Protein AF-0000000077152908 (afdb_homodimer)

Solvent-accessible surface area (backbone atoms only — not comparable to full-atom values): 15466 Å² total; per-residue (Å²): 90,42,48,32,32,51,44,48,50,44,41,50,36,31,52,37,44,21,51,31,30,40,46,54,14,65,70,31,71,90,38,61,68,53,26,55,49,22,45,50,51,17,51,54,34,46,52,48,36,58,67,42,49,65,56,41,61,71,64,30,78,65,50,57,88,62,64,82,80,66,61,68,78,59,65,90,68,71,54,71,66,54,54,22,47,45,51,50,46,48,52,50,41,30,47,46,48,44,42,41,54,44,40,49,32,53,36,38,32,21,60,72,66,66,35,60,69,57,35,53,49,35,66,60,42,41,59,54,45,51,50,50,47,51,52,43,53,53,51,41,53,66,41,24,35,61,30,25,55,44,74,113,92,42,47,33,34,50,44,49,50,44,40,51,36,30,51,36,44,22,52,32,30,39,46,54,15,66,68,31,72,89,37,60,69,52,25,52,50,23,45,50,50,18,51,55,33,46,52,49,35,58,66,41,48,66,55,41,59,70,64,32,80,66,50,57,85,61,68,80,80,68,61,68,78,57,65,90,70,71,54,71,65,53,54,21,47,44,50,50,47,50,53,50,40,30,48,46,49,43,42,42,54,43,39,50,31,53,35,37,31,20,60,73,66,65,35,61,70,57,36,54,50,36,66,60,43,42,60,53,45,50,51,51,47,51,50,42,53,53,50,41,53,67,41,25,34,63,29,25,55,44,72,114

Organism: Saccharomonospora viridis (strain ATCC 15386 / DSM 43017 / JCM 3036 / CCUG 5913 / NBRC 12207 / NCIMB 9602 / P101) (NCBI:txid471857)

Nearest PDB structures (foldseek):
  4cmy-assembly1_V  TM=7.752E-01  e=8.337E-02  Chlorobaculum tepidum
  8ff9-assembly1_B  TM=7.670E-01  e=6.852E-02  Pseudomonas aeruginosa PAO1
  2c41-assembly1_C  TM=6.213E-01  e=5.361E-02  Thermosynechococcus vestitus BP-1
  2chp-assembly1_A  TM=5.544E-01  e=4.195E-02  Bacillus subtilis subsp. subtilis str. 168
  1jig-assembly1_A  TM=5.836E-01  e=2.842E-01  Bacillus anthracis

Foldseek 3Di:
DQLLQLLVLLLLLLLLLLVLLCQLLVQPVVDPVSNVVSNVLSVLSVVLSVLSVVVSPVVDNPHDPPPVVSHLDHDPHFDDDLVSSLVSLVSSLVSLVSSLVSLVVSCVVCVVVVPVSSNVSSVVNNVSSVVVNVVSVVVSVVSVCVRPPPDD/DQLLQLLVQLLQLLLLLLVLLCQLLVQPVVDPVSNVVSNVLSVLSVVLSVLSVVVSPVVDPPRDPPPVVSHLDHDPHFDDDLVSSLVSLVSSLVSLVSSLVSLVVSCVVCVVVVPVSSNVSSVVNNVSSVVVNVVSVVVSVVSVCCRPPVDD

Radius of gyration: 19.32 Å; Cα contacts (8 Å, |Δi|>4): 405; chains: 2; bounding box: 50×55×42 Å

Sequence (304 aa):
MHLATYLGLLHTSLTTLADAFRQVGRGRGDEPDVWHTCHFLAARVDRQADALVPVVRRYGEHREPEPERLYATGLESTRSGAVGLLRDLQDLYTLASLTDVTWTVVGQAALGLRDRELLDLVHSCEPDTARQLSWLRTRIKQAAPQALIAASMHLATYLGLLHTSLTTLADAFRQVGRGRGDEPDVWHTCHFLAARVDRQADALVPVVRRYGEHREPEPERLYATGLESTRSGAVGLLRDLQDLYTLASLTDVTWTVVGQAALGLRDRELLDLVHSCEPDTARQLSWLRTRIKQAAPQALIAAS

pLDDT: mean 87.88, std 13.24, range [42.41, 98.38]

Secondary structure (DSSP, 8-state):
--HHHHHHHHHHHHHHHHHHHHHHHHTTTT-HHHHHHHHHHHHHHHHHHHHHHHHHHHH--------GGGS----SSPPPHHHHHHHHHHHHHHHHHHHHHHHHHHHHHHHHHT-HHHHHHHHHHHHHHHHHHHHHHHHHHHHHHHHHTS--/--HHHHHHHHHHHHHHHHHHHHHHHHTTTT-HHHHHHHHHHHHHHHHHHHHHHHHHHHH-S------GGGS----SSPPPHHHHHHHHHHHHHHHHHHHHHHHHHHHHHHHHHT-HHHHHHHHHHHHHHHHHHHHHHHHHHHHHHHHHTS--

Structure (mmCIF, N/CA/C/O backbone):
data_AF-0000000077152908-model_v1
#
loop_
_entity.id
_entity.type
_entity.pdbx_description
1 polymer 'Uncharacterized protein'
#
loop_
_atom_site.group_PDB
_atom_site.id
_atom_site.type_symbol
_atom_site.label_atom_id
_atom_site.label_alt_id
_atom_site.label_comp_id
_atom_site.label_asym_id
_atom_site.label_entity_id
_atom_site.label_seq_id
_atom_site.pdbx_PDB_ins_code
_atom_site.Cartn_x
_atom_site.Cartn_y
_atom_site.Cartn_z
_atom_site.occupancy
_atom_site.B_iso_or_equiv
_atom_site.auth_seq_id
_atom_site.auth_comp_id
_atom_site.auth_asym_id
_atom_site.auth_atom_id
_atom_site.pdbx_PDB_model_num
ATOM 1 N N . MET A 1 1 ? -7.16 20.469 15.641 1 69.69 1 MET A N 1
ATOM 2 C CA . MET A 1 1 ? -6.324 20.328 14.461 1 69.69 1 MET A CA 1
ATOM 3 C C . MET A 1 1 ? -5.418 19.109 14.57 1 69.69 1 MET A C 1
ATOM 5 O O . MET A 1 1 ? -4.746 18.922 15.586 1 69.69 1 MET A O 1
ATOM 9 N N . HIS A 1 2 ? -5.516 18.156 13.648 1 85.31 2 HIS A N 1
ATOM 10 C CA . HIS A 1 2 ? -4.852 16.859 13.75 1 85.31 2 HIS A CA 1
ATOM 11 C C . HIS A 1 2 ? -3.656 16.781 12.805 1 85.31 2 HIS A C 1
ATOM 13 O O . HIS A 1 2 ? -3.102 15.703 12.586 1 85.31 2 HIS A O 1
ATOM 19 N N . LEU A 1 3 ? -3.221 17.969 12.359 1 89.06 3 LEU A N 1
ATOM 20 C CA . LEU A 1 3 ? -2.115 17.953 11.406 1 89.06 3 LEU A CA 1
ATOM 21 C C . LEU A 1 3 ? -0.815 17.547 12.086 1 89.06 3 LEU A C 1
ATOM 23 O O . LEU A 1 3 ? -0.02 16.797 11.516 1 89.06 3 LEU A O 1
ATOM 27 N N . ALA A 1 4 ? -0.667 17.984 13.289 1 87.75 4 ALA A N 1
ATOM 28 C CA . ALA A 1 4 ? 0.541 17.609 14.023 1 87.75 4 ALA A CA 1
ATOM 29 C C . ALA A 1 4 ? 0.661 16.094 14.164 1 87.75 4 ALA A C 1
ATOM 31 O O . ALA A 1 4 ? 1.748 15.539 14 1 87.75 4 ALA A O 1
ATOM 32 N N . THR A 1 5 ? -0.387 15.477 14.406 1 85.75 5 THR A N 1
ATOM 33 C CA . THR A 1 5 ? -0.432 14.023 14.547 1 85.75 5 THR A CA 1
ATOM 34 C C . THR A 1 5 ? -0.052 13.344 13.234 1 85.75 5 THR A C 1
ATOM 36 O O . THR A 1 5 ? 0.754 12.406 13.227 1 85.75 5 THR A O 1
ATOM 39 N N . TYR A 1 6 ? -0.54 13.805 12.172 1 90.81 6 TYR A N 1
ATOM 40 C CA . TYR A 1 6 ? -0.286 13.18 10.875 1 90.81 6 TYR A CA 1
ATOM 41 C C . TYR A 1 6 ? 1.141 13.445 10.414 1 90.81 6 TYR A C 1
ATOM 43 O O . TYR A 1 6 ? 1.739 12.625 9.719 1 90.81 6 TYR A O 1
ATOM 51 N N . LEU A 1 7 ? 1.619 14.617 10.797 1 92.25 7 LEU A N 1
ATOM 52 C CA . LEU A 1 7 ? 3.025 14.875 10.508 1 92.25 7 LEU A CA 1
ATOM 53 C C . LEU A 1 7 ? 3.926 13.906 11.266 1 92.25 7 LEU A C 1
ATOM 55 O O . LEU A 1 7 ? 4.93 13.438 10.727 1 92.25 7 LEU A O 1
ATOM 59 N N . GLY A 1 8 ? 3.557 13.641 12.406 1 88.5 8 GLY A N 1
ATOM 60 C CA . GLY A 1 8 ? 4.273 12.625 13.164 1 88.5 8 GLY A CA 1
ATOM 61 C C . GLY A 1 8 ? 4.176 11.242 12.547 1 88.5 8 GLY A C 1
ATOM 62 O O . GLY A 1 8 ? 5.172 10.516 12.484 1 88.5 8 GLY A O 1
ATOM 63 N N . LEU A 1 9 ? 3.008 10.898 12.109 1 87.56 9 LEU A N 1
ATOM 64 C CA . LEU A 1 9 ? 2.795 9.617 11.438 1 87.56 9 LEU A CA 1
ATOM 65 C C . LEU A 1 9 ? 3.643 9.516 10.18 1 87.56 9 LEU A C 1
ATOM 67 O O . LEU A 1 9 ? 4.242 8.477 9.906 1 87.56 9 LEU A O 1
ATOM 71 N N . LEU A 1 10 ? 3.646 10.602 9.477 1 93.69 10 LEU A N 1
ATOM 72 C CA . LEU A 1 10 ? 4.445 10.625 8.258 1 93.69 10 LEU A CA 1
ATOM 73 C C . LEU A 1 10 ? 5.93 10.461 8.578 1 93.69 10 LEU A C 1
ATOM 75 O O . LEU A 1 10 ? 6.621 9.672 7.93 1 93.69 10 LEU A O 1
ATOM 79 N N . HIS A 1 11 ? 6.387 11.148 9.531 1 93.38 11 HIS A N 1
ATOM 80 C CA . HIS A 1 11 ? 7.785 11.047 9.93 1 93.38 11 HIS A CA 1
ATOM 81 C C . HIS A 1 11 ? 8.141 9.633 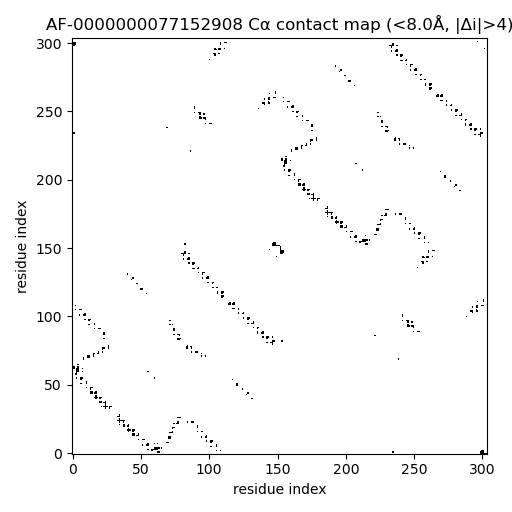10.359 1 93.38 11 HIS A C 1
ATOM 83 O O . HIS A 1 11 ? 9.164 9.086 9.953 1 93.38 11 HIS A O 1
ATOM 89 N N . THR A 1 12 ? 7.297 9.039 11.125 1 90.94 12 THR A N 1
ATOM 90 C CA . THR A 1 12 ? 7.508 7.664 11.578 1 90.94 12 THR A CA 1
ATOM 91 C C . THR A 1 12 ? 7.508 6.699 10.398 1 90.94 12 THR A C 1
ATOM 93 O O . THR A 1 12 ? 8.336 5.789 10.328 1 90.94 12 THR A O 1
ATOM 96 N N . SER A 1 13 ? 6.551 6.867 9.516 1 92.38 13 SER A N 1
ATOM 97 C CA . SER A 1 13 ? 6.484 6.004 8.336 1 92.38 13 SER A CA 1
ATOM 98 C C . SER A 1 13 ? 7.762 6.098 7.508 1 92.38 13 SER A C 1
ATOM 100 O O . SER A 1 13 ? 8.273 5.086 7.035 1 92.38 13 SER A O 1
ATOM 102 N N . LEU A 1 14 ? 8.25 7.309 7.395 1 96.12 14 LEU A N 1
ATOM 103 C CA . LEU A 1 14 ? 9.477 7.523 6.629 1 96.12 14 LEU A CA 1
ATOM 104 C C . LEU A 1 14 ? 10.664 6.848 7.309 1 96.12 14 LEU A C 1
ATOM 106 O O . LEU A 1 14 ? 11.445 6.16 6.652 1 96.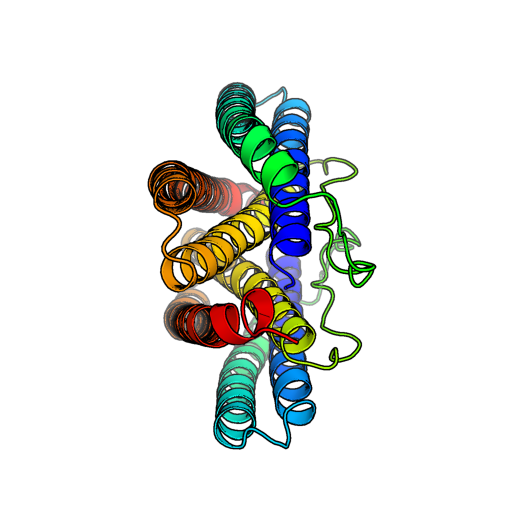12 14 LEU A O 1
ATOM 110 N N . THR A 1 15 ? 10.781 7.004 8.547 1 94.75 15 THR A N 1
ATOM 111 C CA . THR A 1 15 ? 11.898 6.41 9.281 1 94.75 15 THR A CA 1
ATOM 112 C C . THR A 1 15 ? 11.82 4.887 9.242 1 94.75 15 THR A C 1
ATOM 114 O O . THR A 1 15 ? 12.828 4.215 9.039 1 94.75 15 THR A O 1
ATOM 117 N N . THR A 1 16 ? 10.641 4.375 9.422 1 93.38 16 THR A N 1
ATOM 118 C CA . THR A 1 16 ? 10.438 2.934 9.344 1 93.38 16 THR A CA 1
ATOM 119 C C . THR A 1 16 ? 10.758 2.41 7.949 1 93.38 16 THR A C 1
ATOM 121 O O . THR A 1 16 ? 11.375 1.352 7.805 1 93.38 16 THR A O 1
ATOM 124 N N . LEU A 1 17 ? 10.359 3.148 6.953 1 95.12 17 LEU A N 1
ATOM 125 C CA . LEU A 1 17 ? 10.602 2.752 5.57 1 95.12 17 LEU A CA 1
ATOM 126 C C . LEU A 1 17 ? 12.102 2.723 5.27 1 95.12 17 LEU A C 1
ATOM 128 O O . LEU A 1 17 ? 12.594 1.766 4.672 1 95.12 17 LEU A O 1
ATOM 132 N N . ALA A 1 18 ? 12.812 3.752 5.66 1 96.69 18 ALA A N 1
ATOM 133 C CA . ALA A 1 18 ? 14.258 3.787 5.461 1 96.69 18 ALA A CA 1
ATOM 134 C C . ALA A 1 18 ? 14.938 2.586 6.113 1 96.69 18 ALA A C 1
ATOM 136 O O . ALA A 1 18 ? 15.758 1.915 5.492 1 96.69 18 ALA A O 1
ATOM 137 N N . ASP A 1 19 ? 14.531 2.307 7.312 1 94.88 19 ASP A N 1
ATOM 138 C CA . ASP A 1 19 ? 15.094 1.171 8.039 1 94.88 19 ASP A CA 1
ATOM 139 C C . ASP A 1 19 ? 14.773 -0.144 7.328 1 94.88 19 ASP A C 1
ATOM 141 O O . ASP A 1 19 ? 15.625 -1.034 7.25 1 94.88 19 ASP A O 1
ATOM 145 N N . ALA A 1 20 ? 13.625 -0.254 6.84 1 93.31 20 ALA A N 1
ATOM 146 C CA . ALA A 1 20 ? 13.203 -1.469 6.141 1 93.31 20 ALA A CA 1
ATOM 147 C C . ALA A 1 20 ? 14.008 -1.667 4.855 1 93.31 20 ALA A C 1
ATOM 149 O O . ALA A 1 20 ? 14.391 -2.791 4.527 1 93.31 20 ALA A O 1
ATOM 150 N N . PHE A 1 21 ? 14.195 -0.565 4.117 1 95.25 21 PHE A N 1
ATOM 151 C CA . PHE A 1 21 ? 15.039 -0.663 2.936 1 95.25 21 PHE A CA 1
ATOM 152 C C . PHE A 1 21 ? 16.422 -1.201 3.301 1 95.25 21 PHE A C 1
ATOM 154 O O . PHE A 1 21 ? 16.938 -2.102 2.637 1 95.25 21 PHE A O 1
ATOM 161 N N . ARG A 1 22 ? 16.984 -0.703 4.34 1 94.62 22 ARG A N 1
ATOM 162 C CA . ARG A 1 22 ? 18.312 -1.138 4.77 1 94.62 22 ARG A CA 1
ATOM 163 C C . ARG A 1 22 ? 18.297 -2.605 5.184 1 94.62 22 ARG A C 1
ATOM 165 O O . ARG A 1 22 ? 19.234 -3.35 4.883 1 94.62 22 ARG A O 1
ATOM 172 N N . GLN A 1 23 ? 17.297 -2.996 5.855 1 92.12 23 GLN A N 1
ATOM 173 C CA . GLN A 1 23 ? 17.172 -4.379 6.305 1 92.12 23 GLN A CA 1
ATOM 174 C C . GLN A 1 23 ? 17.094 -5.336 5.117 1 92.12 23 GLN A C 1
ATOM 176 O O . GLN A 1 23 ? 17.766 -6.371 5.102 1 92.12 23 GLN A O 1
ATOM 181 N N . VAL A 1 24 ? 16.312 -4.984 4.129 1 91.56 24 VAL A N 1
ATOM 182 C CA . VAL A 1 24 ? 16.188 -5.816 2.938 1 91.56 24 VAL A CA 1
ATOM 183 C C . VAL A 1 24 ? 17.531 -5.879 2.215 1 91.56 24 VAL A C 1
ATOM 185 O O . VAL A 1 24 ? 17.953 -6.941 1.752 1 91.56 24 VAL A O 1
ATOM 188 N N . GLY A 1 25 ? 18.203 -4.738 2.121 1 91.31 25 GLY A N 1
ATOM 189 C CA . GLY A 1 25 ? 19.531 -4.719 1.517 1 91.31 25 GLY A CA 1
ATOM 190 C C . GLY A 1 25 ? 20.516 -5.621 2.227 1 91.31 25 GLY A C 1
ATOM 191 O O . GLY A 1 25 ? 21.25 -6.383 1.583 1 91.31 25 GLY A O 1
ATOM 192 N N . ARG A 1 26 ? 20.562 -5.617 3.512 1 86.56 26 ARG A N 1
ATOM 193 C CA . ARG A 1 26 ? 21.516 -6.383 4.316 1 86.56 26 ARG A CA 1
ATOM 194 C C . ARG A 1 26 ? 21.266 -7.879 4.188 1 86.56 26 ARG A C 1
ATOM 196 O O . ARG A 1 26 ? 22.188 -8.68 4.246 1 86.56 26 ARG A O 1
ATOM 203 N N . GLY A 1 27 ? 20.047 -8.273 4.031 1 81.31 27 GLY A N 1
ATOM 204 C CA . GLY A 1 27 ? 19.703 -9.68 3.928 1 81.31 27 GLY A CA 1
ATOM 205 C C . GLY A 1 27 ? 20.031 -10.281 2.578 1 81.31 27 GLY A C 1
ATOM 206 O O . GLY A 1 27 ? 19.922 -11.492 2.389 1 81.31 27 GLY A O 1
ATOM 207 N N . ARG A 1 28 ? 20.406 -9.391 1.693 1 79.06 28 ARG A N 1
ATOM 208 C CA . ARG A 1 28 ? 20.656 -9.883 0.343 1 79.06 28 ARG A CA 1
ATOM 209 C C . ARG A 1 28 ? 22.109 -9.648 -0.072 1 79.06 28 ARG A C 1
ATOM 211 O O . ARG A 1 28 ? 22.375 -9.156 -1.169 1 79.06 28 ARG A O 1
ATOM 218 N N . GLY A 1 29 ? 22.969 -10.016 0.765 1 67.12 29 GLY A N 1
ATOM 219 C CA . GLY A 1 29 ? 24.406 -9.852 0.543 1 67.12 29 GLY A CA 1
ATOM 220 C C . GLY A 1 29 ? 24.875 -10.484 -0.75 1 67.12 29 GLY A C 1
ATOM 221 O O . GLY A 1 29 ? 25.859 -10.039 -1.339 1 67.12 29 GLY A O 1
ATOM 222 N N . ASP A 1 30 ? 24.078 -11.422 -1.244 1 72.38 30 ASP A N 1
ATOM 223 C CA . ASP A 1 30 ? 24.5 -12.125 -2.447 1 72.38 30 ASP A CA 1
ATOM 224 C C . ASP A 1 30 ? 24 -11.414 -3.705 1 72.38 30 ASP A C 1
ATOM 226 O O . ASP A 1 30 ? 24.297 -11.852 -4.824 1 72.38 30 ASP A O 1
ATOM 230 N N . GLU A 1 31 ? 23.281 -10.312 -3.576 1 79 31 GLU A N 1
ATOM 231 C CA . GLU A 1 31 ? 22.812 -9.469 -4.672 1 79 31 GLU A CA 1
ATOM 232 C C . GLU A 1 31 ? 23.25 -8.023 -4.473 1 79 31 GLU A C 1
ATOM 234 O O . GLU A 1 31 ? 22.453 -7.188 -4.031 1 79 31 GLU A O 1
ATOM 239 N N . PRO A 1 32 ? 24.5 -7.742 -4.879 1 81 32 PRO A N 1
ATOM 240 C CA . PRO A 1 32 ? 25.062 -6.426 -4.578 1 81 32 PRO A CA 1
ATOM 241 C C . PRO A 1 32 ? 24.203 -5.281 -5.117 1 81 32 PRO A C 1
ATOM 243 O O . PRO A 1 32 ? 24.125 -4.219 -4.492 1 81 32 PRO A O 1
ATOM 246 N N . ASP A 1 33 ? 23.625 -5.516 -6.238 1 84.19 33 ASP A N 1
ATOM 247 C CA . ASP A 1 33 ? 22.781 -4.48 -6.828 1 84.19 33 ASP A CA 1
ATOM 248 C C . ASP A 1 33 ? 21.594 -4.145 -5.914 1 84.19 33 ASP A C 1
ATOM 250 O O . ASP A 1 33 ? 21.266 -2.971 -5.727 1 84.19 33 ASP A O 1
ATOM 254 N N . VAL A 1 34 ? 21.016 -5.16 -5.301 1 86.5 34 VAL A N 1
ATOM 255 C CA . VAL A 1 34 ? 19.906 -4.949 -4.391 1 86.5 34 VAL A CA 1
ATOM 256 C C . VAL A 1 34 ? 20.375 -4.215 -3.141 1 86.5 34 VAL A C 1
ATOM 258 O O . VAL A 1 34 ? 19.703 -3.303 -2.656 1 86.5 34 VAL A O 1
ATOM 261 N N . TRP A 1 35 ? 21.562 -4.629 -2.66 1 90.69 35 TRP A N 1
ATOM 262 C CA . TRP A 1 35 ? 22.109 -3.984 -1.474 1 90.69 35 TRP A CA 1
ATOM 263 C C . TRP A 1 35 ? 22.344 -2.496 -1.719 1 90.69 35 TRP A C 1
ATOM 265 O O . TRP A 1 35 ? 21.844 -1.654 -0.963 1 90.69 35 TRP A O 1
ATOM 275 N N . HIS A 1 36 ? 23.016 -2.15 -2.77 1 93 36 HIS A N 1
ATOM 276 C CA . HIS A 1 36 ? 23.375 -0.764 -3.057 1 93 36 HIS A CA 1
ATOM 277 C C . HIS A 1 36 ? 22.125 0.08 -3.301 1 93 36 HIS A C 1
ATOM 279 O O . HIS A 1 36 ? 22.016 1.194 -2.783 1 93 36 HIS A O 1
ATOM 285 N N . THR A 1 37 ? 21.203 -0.471 -4.098 1 95.19 37 THR A N 1
ATOM 286 C CA . THR A 1 37 ? 20 0.288 -4.434 1 95.19 37 THR A CA 1
ATOM 287 C C . THR A 1 37 ? 19.141 0.527 -3.193 1 95.19 37 THR A C 1
ATOM 289 O O . THR A 1 37 ? 18.641 1.632 -2.986 1 95.19 37 THR A O 1
ATOM 292 N N . CYS A 1 38 ? 19.031 -0.527 -2.373 1 95.12 38 CYS A N 1
ATOM 293 C CA . CYS A 1 38 ? 18.25 -0.377 -1.148 1 95.12 38 CYS A CA 1
ATOM 294 C C . CYS A 1 38 ? 18.859 0.682 -0.239 1 95.12 38 CYS A C 1
ATOM 296 O O . CYS A 1 38 ? 18.141 1.485 0.355 1 95.12 38 CYS A O 1
ATOM 298 N N . HIS A 1 39 ? 20.188 0.741 -0.117 1 94.88 39 HIS A N 1
ATOM 299 C CA . HIS A 1 39 ? 20.859 1.742 0.708 1 94.88 39 HIS A CA 1
ATOM 300 C C . HIS A 1 39 ? 20.703 3.137 0.108 1 94.88 39 HIS A C 1
ATOM 302 O O . HIS A 1 39 ? 20.531 4.113 0.837 1 94.88 39 HIS A O 1
ATOM 308 N N . PHE A 1 40 ? 20.781 3.158 -1.147 1 97.06 40 PHE A N 1
ATOM 309 C CA . PHE A 1 40 ? 20.562 4.426 -1.834 1 97.06 40 PHE A CA 1
ATOM 310 C C . PHE A 1 40 ? 19.156 4.949 -1.599 1 97.06 40 PHE A C 1
ATOM 312 O O . PHE A 1 40 ? 18.969 6.113 -1.237 1 97.06 40 PHE A O 1
ATOM 319 N N . LEU A 1 41 ? 18.172 4.113 -1.771 1 97.38 41 LEU A N 1
ATOM 320 C CA . LEU A 1 41 ? 16.781 4.504 -1.564 1 97.38 41 LEU A CA 1
ATOM 321 C C . LEU A 1 41 ? 16.531 4.867 -0.105 1 97.38 41 LEU A C 1
ATOM 323 O O . LEU A 1 41 ? 15.805 5.82 0.185 1 97.38 41 LEU A O 1
ATOM 327 N N . ALA A 1 42 ? 17.172 4.098 0.794 1 97.44 42 ALA A N 1
ATOM 328 C CA . ALA A 1 42 ? 17.047 4.422 2.215 1 97.44 42 ALA A CA 1
ATOM 329 C C . ALA A 1 42 ? 17.547 5.832 2.5 1 97.44 42 ALA A C 1
ATOM 331 O O . ALA A 1 42 ? 16.922 6.582 3.252 1 97.44 42 ALA A O 1
ATOM 332 N N . ALA A 1 43 ? 18.656 6.211 1.909 1 97.94 43 ALA A N 1
ATOM 333 C CA . ALA A 1 43 ? 19.219 7.543 2.104 1 97.94 43 ALA A CA 1
ATOM 334 C C . ALA A 1 43 ? 18.281 8.617 1.576 1 97.94 43 ALA A C 1
ATOM 336 O O . ALA A 1 43 ? 18.156 9.688 2.178 1 97.94 43 ALA A O 1
ATOM 337 N N . ARG A 1 44 ? 17.672 8.359 0.441 1 97.81 44 ARG A N 1
ATOM 338 C CA . ARG A 1 44 ? 16.688 9.289 -0.113 1 97.81 44 ARG A CA 1
ATOM 339 C C . ARG A 1 44 ? 15.516 9.469 0.835 1 97.81 44 ARG A C 1
ATOM 341 O O . ARG A 1 44 ? 15.016 10.586 1.013 1 97.81 44 ARG A O 1
ATOM 348 N N . VAL A 1 45 ? 15.047 8.375 1.466 1 98.31 45 VAL A N 1
ATOM 349 C CA . VAL A 1 45 ? 13.945 8.438 2.416 1 98.31 45 VAL A CA 1
ATOM 350 C C . VAL A 1 45 ? 14.367 9.211 3.66 1 98.31 45 VAL A C 1
ATOM 352 O O . VAL A 1 45 ? 13.602 10.016 4.195 1 98.31 45 VAL A O 1
ATOM 355 N N . ASP A 1 46 ? 15.602 8.992 4.105 1 98.19 46 ASP A N 1
ATOM 356 C CA . ASP A 1 46 ? 16.141 9.742 5.238 1 98.19 46 ASP A CA 1
ATOM 357 C C . ASP A 1 46 ? 16.094 11.25 4.977 1 98.19 46 ASP A C 1
ATOM 359 O O . ASP A 1 46 ? 15.773 12.031 5.875 1 98.19 46 ASP A O 1
ATOM 363 N N . ARG A 1 47 ? 16.422 11.648 3.801 1 98 47 ARG A N 1
ATOM 364 C CA . ARG A 1 47 ? 16.406 13.07 3.449 1 98 47 ARG A CA 1
ATOM 365 C C . ARG A 1 47 ? 14.992 13.641 3.568 1 98 47 ARG A C 1
ATOM 367 O O . ARG A 1 47 ? 14.812 14.781 4.004 1 98 47 ARG A O 1
ATOM 374 N N . GLN A 1 48 ? 13.992 12.883 3.154 1 98.31 48 GLN A N 1
ATOM 375 C CA . GLN A 1 48 ? 12.602 13.305 3.316 1 98.31 48 GLN A CA 1
ATOM 376 C C . GLN A 1 48 ? 12.25 13.461 4.793 1 98.31 48 GLN A C 1
ATOM 378 O O . GLN A 1 48 ? 11.648 14.461 5.188 1 98.31 48 GLN A O 1
ATOM 383 N N . ALA A 1 49 ? 12.633 12.43 5.586 1 97.38 49 ALA A N 1
ATOM 384 C CA . ALA A 1 49 ? 12.352 12.477 7.02 1 97.38 49 ALA A CA 1
ATOM 385 C C . ALA A 1 49 ? 13.008 13.695 7.664 1 97.38 49 ALA A C 1
ATOM 387 O O . ALA A 1 49 ? 12.391 14.383 8.484 1 97.38 49 ALA A O 1
ATOM 388 N N . ASP A 1 50 ? 14.227 13.992 7.293 1 97.62 50 ASP A N 1
ATOM 389 C CA . ASP A 1 50 ? 14.961 15.133 7.824 1 97.62 50 ASP A CA 1
ATOM 390 C C . ASP A 1 50 ? 14.281 16.453 7.441 1 97.62 50 ASP A C 1
ATOM 392 O O . ASP A 1 50 ? 14.211 17.375 8.25 1 97.62 50 ASP A O 1
ATOM 396 N N . ALA A 1 51 ? 13.844 16.531 6.246 1 97.06 51 ALA A N 1
ATOM 397 C CA . ALA A 1 51 ? 13.195 17.734 5.746 1 97.06 51 ALA A CA 1
ATOM 398 C C . ALA A 1 51 ? 11.898 18.016 6.492 1 97.06 51 ALA A C 1
ATOM 400 O O . ALA A 1 51 ? 11.453 19.156 6.578 1 97.06 51 ALA A O 1
ATOM 401 N N . LEU A 1 52 ? 11.289 16.969 7.055 1 95.81 52 LEU A N 1
ATOM 402 C CA . LEU A 1 52 ? 10.008 17.094 7.738 1 95.81 52 LEU A CA 1
ATOM 403 C C . LEU A 1 52 ? 10.195 17.609 9.164 1 95.81 52 LEU A C 1
ATOM 405 O O . LEU A 1 52 ? 9.266 18.156 9.758 1 95.81 52 LEU A O 1
ATOM 409 N N . VAL A 1 53 ? 11.359 17.453 9.727 1 94.62 53 VAL A N 1
ATOM 410 C CA . VAL A 1 53 ? 1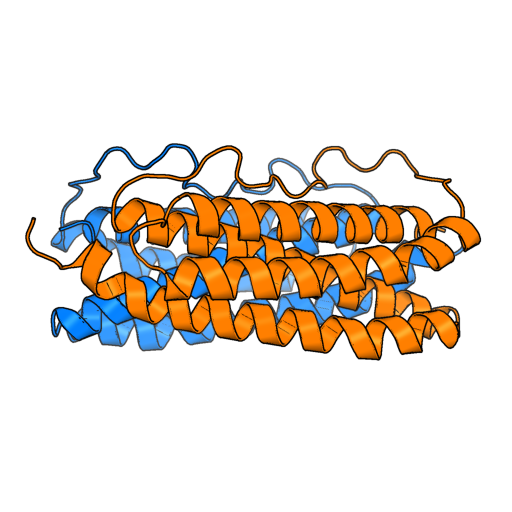1.625 17.688 11.148 1 94.62 53 VAL A CA 1
ATOM 411 C C . VAL A 1 53 ? 11.273 19.125 11.508 1 94.62 53 VAL A C 1
ATOM 413 O O . VAL A 1 53 ? 10.547 19.375 12.477 1 94.62 53 VAL A O 1
ATOM 416 N N . PRO A 1 54 ? 11.68 20.172 10.688 1 93.88 54 PRO A N 1
ATOM 417 C CA . PRO A 1 54 ? 11.328 21.547 11.055 1 93.88 54 PRO A CA 1
ATOM 418 C C . PRO A 1 54 ? 9.828 21.797 11.055 1 93.88 54 PRO A C 1
ATOM 420 O O . PRO A 1 54 ? 9.328 22.578 11.859 1 93.88 54 PRO A O 1
ATOM 423 N N . VAL A 1 55 ? 9.07 21.172 10.188 1 93.44 55 VAL A N 1
ATOM 424 C CA . VAL A 1 55 ? 7.621 21.344 10.094 1 93.44 55 VAL A CA 1
ATOM 425 C C . VAL A 1 55 ? 6.949 20.703 11.305 1 93.44 55 VAL A C 1
ATOM 427 O O . VAL A 1 55 ? 6.02 21.266 11.883 1 93.44 55 VAL A O 1
ATOM 430 N N . VAL A 1 56 ? 7.43 19.531 11.656 1 89.81 56 VAL A N 1
ATOM 431 C CA . VAL A 1 56 ? 6.898 18.828 12.828 1 89.81 56 VAL A CA 1
ATOM 432 C C . VAL A 1 56 ? 7.074 19.703 14.07 1 89.81 56 VAL A C 1
ATOM 434 O O . VAL A 1 56 ? 6.164 19.812 14.891 1 89.81 56 VAL A O 1
ATOM 437 N N . ARG A 1 57 ? 8.188 20.312 14.188 1 89.88 57 ARG A N 1
ATOM 438 C CA . ARG A 1 57 ? 8.461 21.188 15.328 1 89.88 57 ARG A CA 1
ATOM 439 C C . ARG A 1 57 ? 7.551 22.406 15.312 1 89.88 57 ARG A C 1
ATOM 441 O O . ARG A 1 57 ? 7.07 22.844 16.359 1 89.88 57 ARG A O 1
ATOM 448 N N . ARG A 1 58 ? 7.344 22.984 14.148 1 90.5 58 ARG A N 1
ATOM 449 C CA . ARG A 1 58 ? 6.516 24.172 14.008 1 90.5 58 ARG A CA 1
ATOM 450 C C . ARG A 1 58 ? 5.078 23.906 14.43 1 90.5 58 ARG A C 1
ATOM 452 O O . ARG A 1 58 ? 4.453 24.734 15.094 1 90.5 58 ARG A O 1
ATOM 459 N N . TYR A 1 59 ? 4.461 22.844 13.984 1 87.88 59 TYR A N 1
ATOM 460 C CA . TYR A 1 59 ? 3.07 22.547 14.305 1 87.88 59 TYR A CA 1
ATOM 461 C C . TYR A 1 59 ? 2.955 21.938 15.703 1 87.88 59 TYR A C 1
ATOM 463 O O . TYR A 1 59 ? 1.89 21.984 16.312 1 87.88 59 TYR A O 1
ATOM 471 N N . GLY A 1 60 ? 4.008 21.656 16.328 1 74.75 60 GLY A N 1
ATOM 472 C CA . GLY A 1 60 ? 4.023 21.141 17.688 1 74.75 60 GLY A CA 1
ATOM 473 C C . GLY A 1 60 ? 3.752 19.656 17.75 1 74.75 60 GLY A C 1
ATOM 474 O O . GLY A 1 60 ? 3.51 19.016 16.734 1 74.75 60 GLY A O 1
ATOM 475 N N . GLU A 1 61 ? 4.105 19.078 18.938 1 62.22 61 GLU A N 1
ATOM 476 C CA . GLU A 1 61 ? 3.939 17.672 19.281 1 62.22 61 GLU A CA 1
ATOM 477 C C . GLU A 1 61 ? 2.523 17.375 19.766 1 62.22 61 GLU A C 1
ATOM 479 O O . GLU A 1 61 ? 2.285 16.375 20.438 1 62.22 61 GLU A O 1
ATOM 484 N N . HIS A 1 62 ? 1.602 18.312 19.516 1 58.5 62 HIS A N 1
ATOM 485 C CA . HIS A 1 62 ? 0.305 17.922 20.062 1 58.5 62 HIS A CA 1
ATOM 486 C C . HIS A 1 62 ? -0.214 16.656 19.375 1 58.5 62 HIS A C 1
ATOM 488 O O . HIS A 1 62 ? -1.039 16.734 18.469 1 58.5 62 HIS A O 1
ATOM 494 N N . ARG A 1 63 ? 0.468 15.641 19.719 1 58.62 63 ARG A N 1
ATOM 495 C CA . ARG A 1 63 ? 0.149 14.305 19.219 1 58.62 63 ARG A CA 1
ATOM 496 C C . ARG A 1 63 ? -1.064 13.727 19.938 1 58.62 63 ARG A C 1
ATOM 498 O O . ARG A 1 63 ? -1.076 13.625 21.156 1 58.62 63 ARG A O 1
ATOM 505 N N . GLU A 1 64 ? -2.158 14 19.375 1 61.06 64 GLU A N 1
ATOM 506 C CA . GLU A 1 64 ? -3.242 13.203 19.953 1 61.06 64 GLU A CA 1
ATOM 507 C C . GLU A 1 64 ? -2.889 11.719 19.953 1 61.06 64 GLU A C 1
ATOM 509 O O . GLU A 1 64 ? -2.1 11.258 19.141 1 61.06 64 GLU A O 1
ATOM 514 N N . PRO A 1 65 ? -3.225 11.062 21.156 1 56.16 65 PRO A N 1
ATOM 515 C CA . PRO A 1 65 ? -2.963 9.625 21.188 1 56.16 65 PRO A CA 1
ATOM 516 C C . PRO A 1 65 ? -3.314 8.922 19.875 1 56.16 65 PRO A C 1
ATOM 518 O O . PRO A 1 65 ? -4.398 9.148 19.328 1 56.16 65 PRO A O 1
ATOM 521 N N . GLU A 1 66 ? -2.305 8.758 19.109 1 53.56 66 GLU A N 1
ATOM 522 C CA . GLU A 1 66 ? -2.414 8.094 17.812 1 53.56 66 GLU A CA 1
ATOM 523 C C . GLU A 1 66 ? -3.143 6.754 17.953 1 53.56 66 GLU A C 1
ATOM 525 O O . GLU A 1 66 ? -2.869 5.977 18.859 1 53.56 66 GLU A O 1
ATOM 530 N N . PRO A 1 67 ? -4.227 6.66 17.266 1 50.62 67 PRO A N 1
ATOM 531 C CA . PRO A 1 67 ? -4.73 5.285 17.328 1 50.62 67 PRO A CA 1
ATOM 532 C C . PRO A 1 67 ? -3.643 4.246 17.062 1 50.62 67 PRO A C 1
ATOM 534 O O . PRO A 1 67 ? -2.742 4.488 16.25 1 50.62 67 PRO A O 1
ATOM 537 N N . GLU A 1 68 ? -3.232 3.469 18.109 1 50.75 68 GLU A N 1
ATOM 538 C CA . GLU A 1 68 ? -2.191 2.453 18.234 1 50.75 68 GLU A CA 1
ATOM 539 C C . GLU A 1 68 ? -1.816 1.876 16.875 1 50.75 68 GLU A C 1
ATOM 541 O O . GLU A 1 68 ? -0.659 1.521 16.641 1 50.75 68 GLU A O 1
ATOM 546 N N . ARG A 1 69 ? -2.824 1.85 16.094 1 51.38 69 ARG A N 1
ATOM 547 C CA . ARG A 1 69 ? -2.59 0.999 14.93 1 51.38 69 ARG A CA 1
ATOM 548 C C . ARG A 1 69 ? -2.051 1.811 13.75 1 51.38 69 ARG A C 1
ATOM 550 O O . ARG A 1 69 ? -2.025 1.329 12.617 1 51.38 69 ARG A O 1
ATOM 557 N N . LEU A 1 70 ? -1.504 3.027 14.234 1 48.41 70 LEU A N 1
ATOM 558 C CA . LEU A 1 70 ? -1.19 3.934 13.133 1 48.41 70 LEU A CA 1
ATOM 559 C C . LEU A 1 70 ? 0.189 3.631 12.555 1 48.41 70 LEU A C 1
ATOM 561 O O . LEU A 1 70 ? 0.49 4.012 11.422 1 48.41 70 LEU A O 1
ATOM 565 N N . TYR A 1 71 ? 0.907 2.922 13.352 1 48.97 71 TYR A N 1
ATOM 566 C CA . TYR A 1 71 ? 2.283 2.889 12.867 1 48.97 71 TYR A CA 1
ATOM 567 C C . TYR A 1 71 ? 2.529 1.66 12 1 48.97 71 TYR A C 1
ATOM 569 O O . TYR A 1 71 ? 1.971 0.591 12.258 1 48.97 71 TYR A O 1
ATOM 577 N N . ALA A 1 72 ? 3.039 2.021 10.867 1 56.31 72 ALA A N 1
ATOM 578 C CA . ALA A 1 72 ? 3.467 0.953 9.969 1 56.31 72 ALA A CA 1
ATOM 579 C C . ALA A 1 72 ? 4.402 -0.02 10.68 1 56.31 72 ALA A C 1
ATOM 581 O O . ALA A 1 72 ? 5.348 0.398 11.359 1 56.31 72 ALA A O 1
ATOM 582 N N . THR A 1 73 ? 3.924 -1.195 10.727 1 59.62 73 THR A N 1
ATOM 583 C CA . THR A 1 73 ? 4.844 -2.205 11.234 1 59.62 73 THR A CA 1
ATOM 584 C C . THR A 1 73 ? 5.961 -2.477 10.234 1 59.62 73 THR A C 1
ATOM 586 O O . THR A 1 73 ? 5.707 -2.643 9.039 1 59.62 73 THR A O 1
ATOM 589 N N . GLY A 1 74 ? 7.27 -1.972 10.609 1 62.72 74 GLY A N 1
ATOM 590 C CA . GLY A 1 74 ? 8.438 -2.262 9.789 1 62.72 74 GLY A CA 1
ATOM 591 C C . GLY A 1 74 ? 8.695 -3.748 9.625 1 62.72 74 GLY A C 1
ATOM 592 O O . GLY A 1 74 ? 7.816 -4.57 9.898 1 62.72 74 GLY A O 1
ATOM 593 N N . LEU A 1 75 ? 9.711 -4.027 8.875 1 71 75 LEU A N 1
ATOM 594 C CA . LEU A 1 75 ? 10.203 -5.395 8.758 1 71 75 LEU A CA 1
ATOM 595 C C . LEU A 1 75 ? 11.055 -5.773 9.961 1 71 75 LEU A C 1
ATOM 597 O O . LEU A 1 75 ? 12 -5.062 10.305 1 71 75 LEU A O 1
ATOM 601 N N . GLU A 1 76 ? 10.578 -6.562 10.898 1 67.75 76 GLU A N 1
ATOM 602 C CA . GLU A 1 76 ? 11.406 -6.965 12.031 1 67.75 76 GLU A CA 1
ATOM 603 C C . GLU A 1 76 ? 12.633 -7.742 11.57 1 67.75 76 GLU A C 1
ATOM 605 O O . GLU A 1 76 ? 13.742 -7.523 12.07 1 67.75 76 GLU A O 1
ATOM 610 N N . SER A 1 77 ? 12.531 -8.75 10.68 1 74.94 77 SER A N 1
ATOM 611 C CA . SER A 1 77 ? 13.625 -9.523 10.109 1 74.94 77 SER A CA 1
ATOM 612 C C . SER A 1 77 ? 13.352 -9.883 8.656 1 74.94 77 SER A C 1
ATOM 614 O O . SER A 1 77 ? 12.203 -9.844 8.211 1 74.94 77 SER A O 1
ATOM 616 N N . THR A 1 78 ? 14.477 -10.055 8.008 1 77.62 78 THR A N 1
ATOM 617 C CA . THR A 1 78 ? 14.305 -10.492 6.629 1 77.62 78 THR A CA 1
ATOM 618 C C . THR A 1 78 ? 14.086 -12 6.562 1 77.62 78 THR A C 1
ATOM 620 O O . THR A 1 78 ? 14.555 -12.742 7.426 1 77.62 78 THR A O 1
ATOM 623 N N . ARG A 1 79 ? 13.406 -12.305 5.613 1 79.56 79 ARG A N 1
ATOM 624 C CA . ARG A 1 79 ? 13.141 -13.711 5.336 1 79.56 79 ARG A CA 1
ATOM 625 C C . ARG A 1 79 ? 14.172 -14.289 4.375 1 79.56 79 ARG A C 1
ATOM 627 O O . ARG A 1 79 ? 14.875 -13.547 3.689 1 79.56 79 ARG A O 1
ATOM 634 N N . SER A 1 80 ? 14.312 -15.625 4.457 1 80.56 80 SER A N 1
ATOM 635 C CA . SER A 1 80 ? 15.32 -16.281 3.633 1 80.56 80 SER A CA 1
ATOM 636 C C . SER A 1 80 ? 14.719 -16.797 2.33 1 80.56 80 SER A C 1
ATOM 638 O O . SER A 1 80 ? 13.516 -17.016 2.244 1 80.56 80 SER A O 1
ATOM 640 N N . GLY A 1 81 ? 15.656 -16.953 1.287 1 82.75 81 GLY A N 1
ATOM 641 C CA . GLY A 1 81 ? 15.266 -17.578 0.034 1 82.75 81 GLY A CA 1
ATOM 642 C C . GLY A 1 81 ? 14.539 -16.625 -0.903 1 82.75 81 GLY A C 1
ATOM 643 O O . GLY A 1 81 ? 14.289 -15.477 -0.552 1 82.75 81 GLY A O 1
ATOM 644 N N . ALA A 1 82 ? 14.25 -17.094 -2.021 1 84.56 82 ALA A N 1
ATOM 645 C CA . ALA A 1 82 ? 13.648 -16.297 -3.084 1 84.56 82 ALA A CA 1
ATOM 646 C C . ALA A 1 82 ? 12.25 -15.836 -2.695 1 84.56 82 ALA A C 1
ATOM 648 O O . ALA A 1 82 ? 11.875 -14.688 -2.951 1 84.56 82 ALA A O 1
ATOM 649 N N . VAL A 1 83 ? 11.516 -16.688 -2.027 1 86.44 83 VAL A N 1
ATOM 650 C CA . VAL A 1 83 ? 10.172 -16.344 -1.572 1 86.44 83 VAL A CA 1
ATOM 651 C C . VAL A 1 83 ? 10.266 -15.305 -0.451 1 86.44 83 VAL A C 1
ATOM 653 O O . VAL A 1 83 ? 9.445 -14.391 -0.377 1 86.44 83 VAL A O 1
ATOM 656 N N . GLY A 1 84 ? 11.242 -15.523 0.344 1 85.94 84 GLY A N 1
ATOM 657 C CA . GLY A 1 84 ? 11.469 -14.547 1.402 1 85.94 84 GLY A CA 1
ATOM 658 C C . GLY A 1 84 ? 11.758 -13.156 0.882 1 85.94 84 GLY A C 1
ATOM 659 O O . GLY A 1 84 ? 11.211 -12.172 1.392 1 85.94 84 GLY A O 1
ATOM 660 N N . LEU A 1 85 ? 12.586 -13.055 -0.12 1 87.75 85 LEU A N 1
ATOM 661 C CA . LEU A 1 85 ? 12.875 -11.766 -0.729 1 87.75 85 LEU A CA 1
ATOM 662 C C . LEU A 1 85 ? 11.609 -11.141 -1.311 1 87.75 85 LEU A C 1
ATOM 664 O O . LEU A 1 85 ? 11.352 -9.953 -1.119 1 87.75 85 LEU A O 1
ATOM 668 N N . LEU A 1 86 ? 10.875 -11.938 -1.957 1 91.06 86 LEU A N 1
ATOM 669 C CA . LEU A 1 86 ? 9.641 -11.453 -2.57 1 91.06 86 LEU A CA 1
ATOM 670 C C . LEU A 1 86 ? 8.688 -10.898 -1.517 1 91.06 86 LEU A C 1
ATOM 672 O O . LEU A 1 86 ? 8.125 -9.812 -1.691 1 91.06 86 LEU A O 1
ATOM 676 N N . ARG A 1 87 ? 8.625 -11.555 -0.466 1 89.31 87 ARG A N 1
ATOM 677 C CA . ARG A 1 87 ? 7.762 -11.109 0.623 1 89.31 87 ARG A CA 1
ATOM 678 C C . ARG A 1 87 ? 8.289 -9.82 1.251 1 89.31 87 ARG A C 1
ATOM 680 O O . ARG A 1 87 ? 7.52 -8.906 1.556 1 89.31 87 ARG A O 1
ATOM 687 N N . ASP A 1 88 ? 9.523 -9.789 1.415 1 89.56 88 ASP A N 1
ATOM 688 C CA . ASP A 1 88 ? 10.117 -8.578 1.97 1 89.56 88 ASP A CA 1
ATOM 689 C C . ASP A 1 88 ? 9.883 -7.375 1.054 1 89.56 88 ASP A C 1
ATOM 691 O O . ASP A 1 88 ? 9.594 -6.277 1.527 1 89.56 88 ASP A O 1
ATOM 695 N N . LEU A 1 89 ? 10.016 -7.598 -0.214 1 93.12 89 LEU A N 1
ATOM 696 C CA . LEU A 1 89 ? 9.773 -6.531 -1.178 1 93.12 89 LEU A CA 1
ATOM 697 C C . LEU A 1 89 ? 8.305 -6.094 -1.149 1 93.12 89 LEU A C 1
ATOM 699 O O . LEU A 1 89 ? 8.008 -4.906 -1.273 1 93.12 89 LEU A O 1
ATOM 703 N N . GLN A 1 90 ? 7.434 -7 -0.982 1 92.69 90 GLN A N 1
ATOM 704 C CA . GLN A 1 90 ? 6.016 -6.668 -0.889 1 92.69 90 GLN A CA 1
ATOM 705 C C . GLN A 1 90 ? 5.719 -5.863 0.374 1 92.69 90 GLN A C 1
ATOM 707 O O . GLN A 1 90 ? 4.934 -4.918 0.344 1 92.69 90 GLN A O 1
ATOM 712 N N . ASP A 1 91 ? 6.344 -6.238 1.477 1 89.88 91 ASP A N 1
ATOM 713 C CA . ASP A 1 91 ? 6.203 -5.469 2.711 1 89.88 91 ASP A CA 1
ATOM 714 C C . ASP A 1 91 ? 6.699 -4.039 2.525 1 89.88 91 ASP A C 1
ATOM 716 O O . ASP A 1 91 ? 6.051 -3.088 2.973 1 89.88 91 ASP A O 1
ATOM 720 N N . LEU A 1 92 ? 7.836 -3.926 1.871 1 93.38 92 LEU A N 1
ATOM 721 C CA . LEU A 1 92 ? 8.383 -2.604 1.578 1 93.38 92 LEU A CA 1
ATOM 722 C C . LEU A 1 92 ? 7.414 -1.797 0.717 1 93.38 92 LEU A C 1
ATOM 724 O O . LEU A 1 92 ? 7.195 -0.609 0.966 1 93.38 92 LEU A O 1
ATOM 728 N N . TYR A 1 93 ? 6.879 -2.461 -0.199 1 94.81 93 TYR A N 1
ATOM 729 C CA . TYR A 1 93 ? 5.938 -1.801 -1.098 1 94.81 93 TYR A CA 1
ATOM 730 C C . TYR A 1 93 ? 4.719 -1.291 -0.334 1 94.81 93 TYR A C 1
ATOM 732 O O . TYR A 1 93 ? 4.262 -0.169 -0.562 1 94.81 93 TYR A O 1
ATOM 740 N N . THR A 1 94 ? 4.219 -2.086 0.533 1 92.75 94 THR A N 1
ATOM 741 C CA . THR A 1 94 ? 3.049 -1.704 1.314 1 92.75 94 THR A CA 1
ATOM 742 C C . THR A 1 94 ? 3.365 -0.517 2.219 1 92.75 94 THR A C 1
ATOM 744 O O . THR A 1 94 ? 2.578 0.427 2.311 1 92.75 94 THR A O 1
ATOM 747 N N . LEU A 1 95 ? 4.504 -0.553 2.832 1 92.38 95 LEU A N 1
ATOM 748 C CA . LEU A 1 95 ? 4.922 0.548 3.695 1 92.38 95 LEU A CA 1
ATOM 749 C C . LEU A 1 95 ? 5.117 1.827 2.887 1 92.38 95 LEU A C 1
ATOM 751 O O . LEU A 1 95 ? 4.695 2.904 3.311 1 92.38 95 LEU A O 1
ATOM 755 N N . ALA A 1 96 ? 5.75 1.693 1.767 1 95.62 96 ALA A N 1
ATOM 756 C CA . ALA A 1 96 ? 5.949 2.846 0.891 1 95.62 96 ALA A CA 1
ATOM 757 C C . ALA A 1 96 ? 4.617 3.402 0.404 1 95.62 96 ALA A C 1
ATOM 759 O O . ALA A 1 96 ? 4.461 4.617 0.251 1 95.62 96 ALA A O 1
ATOM 760 N N . SER A 1 97 ? 3.658 2.531 0.099 1 94.81 97 SER A N 1
ATOM 761 C CA . SER A 1 97 ? 2.328 2.965 -0.317 1 94.81 97 SER A CA 1
ATOM 762 C C . SER A 1 97 ? 1.645 3.779 0.776 1 94.81 97 SER A C 1
ATOM 764 O O . SER A 1 97 ? 1.023 4.809 0.495 1 94.81 97 SER A O 1
ATOM 766 N N . LEU A 1 98 ? 1.775 3.299 2.018 1 93.38 98 LEU A N 1
ATOM 767 C CA . LEU A 1 98 ? 1.234 4.059 3.141 1 93.38 98 LEU A CA 1
ATOM 768 C C . LEU A 1 98 ? 1.891 5.43 3.232 1 93.38 98 LEU A C 1
ATOM 770 O O . LEU A 1 98 ? 1.207 6.441 3.424 1 93.38 98 LEU A O 1
ATOM 774 N N . THR A 1 99 ? 3.168 5.438 3.119 1 95.56 99 THR A N 1
ATOM 775 C CA . THR A 1 99 ? 3.906 6.695 3.164 1 95.56 99 THR A CA 1
ATOM 776 C C . THR A 1 99 ? 3.439 7.637 2.059 1 95.56 99 THR A C 1
ATOM 778 O O . THR A 1 99 ? 3.205 8.82 2.305 1 95.56 99 THR A O 1
ATOM 781 N N . ASP A 1 100 ? 3.295 7.062 0.876 1 96.75 100 ASP A N 1
ATOM 782 C CA . ASP A 1 100 ? 2.875 7.844 -0.285 1 96.75 100 ASP A CA 1
ATOM 783 C C . ASP A 1 100 ? 1.508 8.484 -0.052 1 96.75 100 ASP A C 1
ATOM 785 O O . ASP A 1 100 ? 1.336 9.688 -0.258 1 96.75 100 ASP A O 1
ATOM 789 N N . VAL A 1 101 ? 0.559 7.742 0.448 1 96.12 101 VAL A N 1
ATOM 790 C CA . VAL A 1 101 ? -0.787 8.273 0.627 1 96.12 101 VAL A CA 1
ATOM 791 C C . VAL A 1 101 ? -0.808 9.234 1.816 1 96.12 101 VAL A C 1
ATOM 793 O O . VAL A 1 101 ? -1.631 10.148 1.868 1 96.12 101 VAL A O 1
ATOM 796 N N . THR A 1 102 ? 0.09 9.062 2.787 1 95.56 102 THR A N 1
ATOM 797 C CA . THR A 1 102 ? 0.176 9.992 3.906 1 95.56 102 THR A CA 1
ATOM 798 C C . THR A 1 102 ? 0.729 11.336 3.447 1 95.56 102 THR A C 1
ATOM 800 O O . THR A 1 102 ? 0.294 12.391 3.924 1 95.56 102 THR A O 1
ATOM 803 N N . TRP A 1 103 ? 1.691 11.344 2.504 1 97.62 103 TRP A N 1
ATOM 804 C CA . TRP A 1 103 ? 2.1 12.586 1.852 1 97.62 103 TRP A CA 1
ATOM 805 C C . TRP A 1 103 ? 0.904 13.281 1.215 1 97.62 103 TRP A C 1
ATOM 807 O O . TRP A 1 103 ? 0.751 14.5 1.338 1 97.62 103 TRP A O 1
ATOM 817 N N . THR A 1 104 ? 0.063 12.516 0.527 1 97.19 104 THR A N 1
ATOM 818 C CA . THR A 1 104 ? -1.133 13.047 -0.116 1 97.19 104 THR A CA 1
ATOM 819 C C . THR A 1 104 ? -2.039 13.727 0.905 1 97.19 104 THR A C 1
ATOM 821 O O . THR A 1 104 ? -2.529 14.836 0.669 1 97.19 104 THR A O 1
ATOM 824 N N . VAL A 1 105 ? -2.238 13.117 2.031 1 96.75 105 VAL A N 1
ATOM 825 C CA . VAL A 1 105 ? -3.086 13.641 3.098 1 96.75 105 VAL A CA 1
ATOM 826 C C . VAL A 1 105 ? -2.512 14.961 3.611 1 96.75 105 VAL A C 1
ATOM 828 O O . VAL A 1 105 ? -3.23 15.961 3.717 1 96.75 105 VAL A O 1
ATOM 831 N N . VAL A 1 106 ? -1.255 14.961 3.941 1 96.25 106 VAL A N 1
ATOM 832 C CA . VAL A 1 106 ? -0.586 16.141 4.461 1 96.25 106 VAL A CA 1
ATOM 833 C C . VAL A 1 106 ? -0.642 17.266 3.424 1 96.25 106 VAL A C 1
ATOM 835 O O . VAL A 1 106 ? -0.827 18.438 3.771 1 96.25 106 VAL A O 1
ATOM 838 N N . GLY A 1 107 ? -0.516 16.891 2.154 1 97.69 107 GLY A N 1
ATOM 839 C CA . GLY A 1 107 ? -0.637 17.875 1.085 1 97.69 107 GLY A CA 1
ATOM 840 C C . GLY A 1 107 ? -1.996 18.547 1.044 1 97.69 107 GLY A C 1
ATOM 841 O O . GLY A 1 107 ? -2.088 19.766 0.839 1 97.69 107 GLY A O 1
ATOM 842 N N . GLN A 1 108 ? -2.992 17.781 1.239 1 97.5 108 GLN A N 1
ATOM 843 C CA . GLN A 1 108 ? -4.34 18.328 1.249 1 97.5 108 GLN A CA 1
ATOM 844 C C . GLN A 1 108 ? -4.539 19.281 2.43 1 97.5 108 GLN A C 1
ATOM 846 O O . GLN A 1 108 ? -5.238 20.281 2.314 1 97.5 108 GLN A O 1
ATOM 851 N N . ALA A 1 109 ? -3.984 18.938 3.549 1 95.19 109 ALA A N 1
ATOM 852 C CA . ALA A 1 109 ? -4.035 19.828 4.703 1 95.19 109 ALA A CA 1
ATOM 853 C C . ALA A 1 109 ? -3.271 21.125 4.43 1 95.19 109 ALA A C 1
ATOM 855 O O . ALA A 1 109 ? -3.742 22.203 4.766 1 95.19 109 ALA A O 1
ATOM 856 N N . ALA A 1 110 ? -2.133 20.969 3.879 1 96.31 110 ALA A N 1
ATOM 857 C CA . ALA A 1 110 ? -1.328 22.141 3.543 1 96.31 110 ALA A CA 1
ATOM 858 C C . ALA A 1 110 ? -2.088 23.078 2.609 1 96.31 110 ALA A C 1
ATOM 860 O O . ALA A 1 110 ? -2.057 24.297 2.787 1 96.31 110 ALA A O 1
ATOM 861 N N . LEU A 1 111 ? -2.711 22.484 1.589 1 96.81 111 LEU A N 1
ATOM 862 C CA . LEU A 1 111 ? -3.527 23.25 0.664 1 96.81 111 LEU A CA 1
ATOM 863 C C . LEU A 1 111 ? -4.637 23.984 1.406 1 96.81 111 LEU A C 1
ATOM 865 O O . LEU A 1 111 ? -4.844 25.188 1.19 1 96.81 111 LEU A O 1
ATOM 869 N N . GLY A 1 112 ? -5.297 23.344 2.305 1 94.62 112 GLY A N 1
ATOM 870 C CA . GLY A 1 112 ? -6.375 23.938 3.076 1 94.62 112 GLY A CA 1
ATOM 871 C C . GLY A 1 112 ? -5.906 25.047 4.004 1 94.62 112 GLY A C 1
ATOM 872 O O . GLY A 1 112 ? -6.629 26.016 4.23 1 94.62 112 GLY A O 1
ATOM 873 N N . LEU A 1 113 ? -4.723 24.922 4.465 1 94.06 113 LEU A N 1
ATOM 874 C CA . LEU A 1 113 ? -4.16 25.891 5.391 1 94.06 113 LEU A CA 1
ATOM 875 C C . LEU A 1 113 ? -3.395 26.984 4.641 1 94.06 113 LEU A C 1
ATOM 877 O O . LEU A 1 113 ? -2.863 27.906 5.25 1 94.06 113 LEU A O 1
ATOM 881 N N . ARG A 1 114 ? -3.234 26.797 3.406 1 96 114 ARG A N 1
ATOM 882 C CA . ARG A 1 114 ? -2.443 27.703 2.566 1 96 114 ARG A CA 1
ATOM 883 C C . ARG A 1 114 ? -1.018 27.828 3.092 1 96 114 ARG A C 1
ATOM 885 O O . ARG A 1 114 ? -0.447 28.922 3.1 1 96 114 ARG A O 1
ATOM 892 N N . ASP A 1 115 ? -0.563 26.781 3.57 1 95.81 115 ASP A N 1
ATOM 893 C CA . ASP A 1 115 ? 0.825 26.734 4.02 1 95.81 115 ASP A CA 1
ATOM 894 C C . ASP A 1 115 ? 1.766 26.422 2.855 1 95.81 115 ASP A C 1
ATOM 896 O O . ASP A 1 115 ? 2.018 25.266 2.545 1 95.81 115 ASP A O 1
ATOM 900 N N . ARG A 1 116 ? 2.381 27.391 2.297 1 96.94 116 ARG A N 1
ATOM 901 C CA . ARG A 1 116 ? 3.182 27.25 1.086 1 96.94 116 ARG A CA 1
ATOM 902 C C . ARG A 1 116 ? 4.461 26.469 1.36 1 96.94 116 ARG A C 1
ATOM 904 O O . ARG A 1 116 ? 4.91 25.688 0.516 1 96.94 116 ARG A O 1
ATOM 911 N N . GLU A 1 117 ? 4.977 26.719 2.471 1 95.81 117 GLU A N 1
ATOM 912 C CA . GLU A 1 117 ? 6.199 26 2.816 1 95.81 117 GLU A CA 1
ATOM 913 C C . GLU A 1 117 ? 5.961 24.5 2.883 1 95.81 117 GLU A C 1
ATOM 915 O O . GLU A 1 117 ? 6.734 23.719 2.322 1 95.81 117 GLU A O 1
ATOM 920 N N . LEU A 1 118 ? 4.914 24.094 3.545 1 96.38 118 LEU A N 1
ATOM 921 C CA . LEU A 1 118 ? 4.57 22.688 3.645 1 96.38 118 LEU A CA 1
ATOM 922 C C . LEU A 1 118 ? 4.199 22.125 2.279 1 96.38 118 LEU A C 1
ATOM 924 O O . LEU A 1 118 ? 4.562 20.984 1.951 1 96.38 118 LEU A O 1
ATOM 928 N N . LEU A 1 119 ? 3.514 22.875 1.473 1 97.5 119 LEU A N 1
ATOM 929 C CA . LEU A 1 119 ? 3.141 22.438 0.132 1 97.5 119 LEU A CA 1
ATOM 930 C C . LEU A 1 119 ? 4.379 22.188 -0.72 1 97.5 119 LEU A C 1
ATOM 932 O O . LEU A 1 119 ? 4.441 21.203 -1.454 1 97.5 119 LEU A O 1
ATOM 936 N N . ASP A 1 120 ? 5.34 23.094 -0.629 1 97.56 120 ASP A N 1
ATOM 937 C CA . ASP A 1 120 ? 6.59 22.922 -1.366 1 97.56 120 ASP A CA 1
ATOM 938 C C . ASP A 1 120 ? 7.301 21.641 -0.959 1 97.56 120 ASP A C 1
ATOM 940 O O . ASP A 1 120 ? 7.84 20.922 -1.809 1 97.56 120 ASP A O 1
ATOM 944 N N . LEU A 1 121 ? 7.277 21.359 0.309 1 97.56 121 LEU A N 1
ATOM 945 C CA . LEU A 1 121 ? 7.891 20.125 0.813 1 97.56 121 LEU A CA 1
ATOM 946 C C . LEU A 1 121 ? 7.172 18.891 0.268 1 97.56 121 LEU A C 1
ATOM 948 O O . LEU A 1 121 ? 7.816 17.953 -0.185 1 97.56 121 LEU A O 1
ATOM 952 N N . VAL A 1 122 ? 5.859 18.875 0.289 1 98.06 122 VAL A N 1
ATOM 953 C CA . VAL A 1 122 ? 5.074 17.766 -0.219 1 98.06 122 VAL A CA 1
ATOM 954 C C . VAL A 1 122 ? 5.367 17.547 -1.703 1 98.06 122 VAL A C 1
ATOM 956 O O . VAL A 1 122 ? 5.57 16.422 -2.15 1 98.06 122 VAL A O 1
ATOM 959 N N . HIS A 1 123 ? 5.484 18.625 -2.443 1 97.31 123 HIS A N 1
ATOM 960 C CA . HIS A 1 123 ? 5.691 18.562 -3.885 1 97.31 123 HIS A CA 1
ATOM 961 C C . HIS A 1 123 ? 7.078 18.031 -4.223 1 97.31 123 HIS A C 1
ATOM 963 O O . HIS A 1 123 ? 7.281 17.422 -5.281 1 97.31 123 HIS A O 1
ATOM 969 N N . SER A 1 124 ? 7.961 18.219 -3.385 1 96.31 124 SER A N 1
ATOM 970 C CA . SER A 1 124 ? 9.32 17.734 -3.611 1 96.31 124 SER A CA 1
ATOM 971 C C . SER A 1 124 ? 9.477 16.281 -3.156 1 96.31 124 SER A C 1
ATOM 973 O O . SER A 1 124 ? 10.188 15.5 -3.791 1 96.31 124 SER A O 1
ATOM 975 N N . CYS A 1 125 ? 8.781 15.867 -2.102 1 97.25 125 CYS A N 1
ATOM 976 C CA . CYS A 1 125 ? 9.039 14.594 -1.454 1 97.25 125 CYS A CA 1
ATOM 977 C C . CYS A 1 125 ? 8.094 13.516 -1.972 1 97.25 125 CYS A C 1
ATOM 979 O O . CYS A 1 125 ? 8.492 12.359 -2.143 1 97.25 125 CYS A O 1
ATOM 981 N N . GLU A 1 126 ? 6.844 13.852 -2.287 1 96.5 126 GLU A N 1
ATOM 982 C CA . GLU A 1 126 ? 5.855 12.867 -2.709 1 96.5 126 GLU A CA 1
ATOM 983 C C . GLU A 1 126 ? 6.27 12.188 -4.012 1 96.5 126 GLU A C 1
ATOM 985 O O . GLU A 1 126 ? 6.223 10.961 -4.121 1 96.5 126 GLU A O 1
ATOM 990 N N . PRO A 1 127 ? 6.816 12.945 -5.035 1 95.62 127 PRO A N 1
ATOM 991 C CA . PRO A 1 127 ? 7.27 12.273 -6.254 1 95.62 127 PRO A CA 1
ATOM 992 C C . PRO A 1 127 ? 8.438 11.32 -6.008 1 95.62 127 PRO A C 1
ATOM 994 O O . PRO A 1 127 ? 8.57 10.305 -6.691 1 95.62 127 PRO A O 1
ATOM 997 N N . ASP A 1 128 ? 9.25 11.711 -5.082 1 95.69 128 ASP A N 1
ATOM 998 C CA . ASP A 1 128 ? 10.367 10.844 -4.73 1 95.69 128 ASP A CA 1
ATOM 999 C C . ASP A 1 128 ? 9.867 9.5 -4.188 1 95.69 128 ASP A C 1
ATOM 1001 O O . ASP A 1 128 ? 10.391 8.445 -4.543 1 95.69 128 ASP A O 1
ATOM 1005 N N . THR A 1 129 ? 8.844 9.484 -3.314 1 96.25 129 THR A N 1
ATOM 1006 C CA . THR A 1 129 ? 8.227 8.273 -2.793 1 96.25 129 THR A CA 1
ATOM 1007 C C . THR A 1 129 ? 7.582 7.469 -3.916 1 96.25 129 THR A C 1
ATOM 1009 O O . THR A 1 129 ? 7.668 6.238 -3.939 1 96.25 129 THR A O 1
ATOM 1012 N N . ALA A 1 130 ? 7.004 8.156 -4.898 1 95.94 130 ALA A N 1
ATOM 1013 C CA . ALA A 1 130 ? 6.41 7.488 -6.055 1 95.94 130 ALA A CA 1
ATOM 1014 C C . ALA A 1 130 ? 7.473 6.75 -6.867 1 95.94 130 ALA A C 1
ATOM 1016 O O . ALA A 1 130 ? 7.223 5.66 -7.383 1 95.94 130 ALA A O 1
ATOM 1017 N N . ARG A 1 131 ? 8.633 7.336 -6.969 1 96 131 ARG A N 1
ATOM 1018 C CA . ARG A 1 131 ? 9.734 6.688 -7.664 1 96 131 ARG A CA 1
ATOM 1019 C C . ARG A 1 131 ? 10.172 5.422 -6.93 1 96 131 ARG A C 1
ATOM 1021 O O . ARG A 1 131 ? 10.492 4.41 -7.559 1 96 131 ARG A O 1
ATOM 1028 N N . GLN A 1 132 ? 10.195 5.52 -5.641 1 97.19 132 GLN A N 1
ATOM 1029 C CA . GLN A 1 132 ? 10.523 4.336 -4.848 1 97.19 132 GLN A CA 1
ATOM 1030 C C . GLN A 1 132 ? 9.516 3.215 -5.09 1 97.19 132 GLN A C 1
ATOM 1032 O O . GLN A 1 132 ? 9.898 2.055 -5.246 1 97.19 132 GLN A O 1
ATOM 1037 N N . LEU A 1 133 ? 8.258 3.545 -5.117 1 97.44 133 LEU A N 1
ATOM 1038 C CA . LEU A 1 133 ? 7.203 2.568 -5.383 1 97.44 133 LEU A CA 1
ATOM 1039 C C . LEU A 1 133 ? 7.387 1.933 -6.758 1 97.44 133 LEU A C 1
ATOM 1041 O O . LEU A 1 133 ? 7.203 0.724 -6.914 1 97.44 133 LEU A O 1
ATOM 1045 N N . SER A 1 134 ? 7.754 2.748 -7.734 1 97.31 134 SER A N 1
ATOM 1046 C CA . SER A 1 134 ? 8 2.236 -9.078 1 97.31 134 SER A CA 1
ATOM 1047 C C . SER A 1 134 ? 9.148 1.229 -9.086 1 97.31 134 SER A C 1
ATOM 1049 O O . SER A 1 134 ? 9.047 0.169 -9.703 1 97.31 134 SER A O 1
ATOM 1051 N N . TRP A 1 135 ? 10.234 1.564 -8.438 1 97.12 135 TRP A N 1
ATOM 1052 C CA . TRP A 1 135 ? 11.359 0.642 -8.344 1 97.12 135 TRP A CA 1
ATOM 1053 C C . TRP A 1 135 ? 10.945 -0.664 -7.68 1 97.12 135 TRP A C 1
ATOM 1055 O O . TRP A 1 135 ? 11.281 -1.749 -8.156 1 97.12 135 TRP A O 1
ATOM 1065 N N . LEU A 1 136 ? 10.25 -0.572 -6.555 1 96.94 136 LEU A N 1
ATOM 1066 C CA . LEU A 1 136 ? 9.82 -1.752 -5.812 1 96.94 136 LEU A CA 1
ATOM 1067 C C . LEU A 1 136 ? 8.945 -2.65 -6.68 1 96.94 136 LEU A C 1
ATOM 1069 O O . LEU A 1 136 ? 9.109 -3.873 -6.676 1 96.94 136 LEU A O 1
ATOM 1073 N N . ARG A 1 137 ? 8.016 -2.035 -7.41 1 97.12 137 ARG A N 1
ATOM 1074 C CA . ARG A 1 137 ? 7.164 -2.811 -8.305 1 97.12 137 ARG A CA 1
ATOM 1075 C C . ARG A 1 137 ? 8 -3.537 -9.359 1 97.12 137 ARG A C 1
ATOM 1077 O O . ARG A 1 137 ? 7.766 -4.715 -9.633 1 97.12 137 ARG A O 1
ATOM 1084 N N . THR A 1 138 ? 8.961 -2.852 -9.922 1 96.62 138 THR A N 1
ATOM 1085 C CA . THR A 1 138 ? 9.836 -3.441 -10.922 1 96.62 138 THR A CA 1
ATOM 1086 C C . THR A 1 138 ? 10.633 -4.602 -10.328 1 96.62 138 THR A C 1
ATOM 1088 O O . THR A 1 138 ? 10.734 -5.668 -10.945 1 96.62 138 THR A O 1
ATOM 1091 N N . ARG A 1 139 ? 11.125 -4.406 -9.156 1 94.94 139 ARG A N 1
ATOM 1092 C CA . ARG A 1 139 ? 11.93 -5.445 -8.523 1 94.94 139 ARG A CA 1
ATOM 1093 C C . ARG A 1 139 ? 11.07 -6.656 -8.172 1 94.94 139 ARG A C 1
ATOM 1095 O O . ARG A 1 139 ? 11.539 -7.797 -8.25 1 94.94 139 ARG A O 1
ATOM 1102 N N . ILE A 1 140 ? 9.883 -6.457 -7.727 1 96.06 140 ILE A N 1
ATOM 1103 C CA . ILE A 1 140 ? 8.953 -7.535 -7.418 1 96.06 140 ILE A CA 1
ATOM 1104 C C . ILE A 1 140 ? 8.68 -8.359 -8.672 1 96.06 140 ILE A C 1
ATOM 1106 O O . ILE A 1 140 ? 8.719 -9.594 -8.633 1 96.06 140 ILE A O 1
ATOM 1110 N N . LYS A 1 141 ? 8.484 -7.656 -9.773 1 96.38 141 LYS A N 1
ATOM 1111 C CA . LYS A 1 141 ? 8.266 -8.344 -11.039 1 96.38 141 LYS A CA 1
ATOM 1112 C C . LYS A 1 141 ? 9.461 -9.227 -11.398 1 96.38 141 LYS A C 1
ATOM 1114 O O . LYS A 1 141 ? 9.281 -10.352 -11.875 1 96.38 141 LYS A O 1
ATOM 1119 N N . GLN A 1 142 ? 10.617 -8.789 -11.156 1 93.94 142 GLN A N 1
ATOM 1120 C CA . GLN A 1 142 ? 11.844 -9.508 -11.492 1 93.94 142 GLN A CA 1
ATOM 1121 C C . GLN A 1 142 ? 12.031 -10.719 -10.578 1 93.94 142 GLN A C 1
ATOM 1123 O O . GLN A 1 142 ? 12.531 -11.758 -11.016 1 93.94 142 GLN A O 1
ATOM 1128 N N . ALA A 1 143 ? 11.641 -10.578 -9.344 1 92.5 143 ALA A N 1
ATOM 1129 C CA . ALA A 1 143 ? 11.898 -11.617 -8.352 1 92.5 143 ALA A CA 1
ATOM 1130 C C . ALA A 1 143 ? 10.836 -12.711 -8.414 1 92.5 143 ALA A C 1
ATOM 1132 O O . ALA A 1 143 ? 11.078 -13.844 -7.98 1 92.5 143 ALA A O 1
ATOM 1133 N N . ALA A 1 144 ? 9.719 -12.445 -8.953 1 94.94 144 ALA A N 1
ATOM 1134 C CA . ALA A 1 144 ? 8.539 -13.297 -8.836 1 94.94 144 ALA A CA 1
ATOM 1135 C C . ALA A 1 144 ? 8.773 -14.641 -9.523 1 94.94 144 ALA A C 1
ATOM 1137 O O . ALA A 1 144 ? 8.562 -15.695 -8.922 1 94.94 144 ALA A O 1
ATOM 1138 N N . PRO A 1 145 ? 9.258 -14.672 -10.805 1 92.44 145 PRO A N 1
ATOM 1139 C CA . PRO A 1 145 ? 9.414 -15.969 -11.469 1 92.44 145 PRO A CA 1
ATOM 1140 C C . PRO A 1 145 ? 10.398 -16.891 -10.742 1 92.44 145 PRO A C 1
ATOM 1142 O O . PRO A 1 145 ? 10.133 -18.078 -10.586 1 92.44 145 PRO A O 1
ATOM 1145 N N . GLN A 1 146 ? 11.445 -16.328 -10.266 1 88 146 GLN A N 1
ATOM 1146 C CA . GLN A 1 146 ? 12.453 -17.109 -9.555 1 88 146 GLN A CA 1
ATOM 1147 C C . GLN A 1 146 ? 11.883 -17.688 -8.266 1 88 146 GLN A C 1
ATOM 1149 O O . GLN A 1 146 ? 12.25 -18.797 -7.867 1 88 146 GLN A O 1
ATOM 1154 N N . ALA A 1 147 ? 11.047 -17.016 -7.645 1 89.19 147 ALA A N 1
ATOM 1155 C CA . ALA A 1 147 ? 10.5 -17.438 -6.355 1 89.19 147 ALA A CA 1
ATOM 1156 C C . ALA A 1 147 ? 9.375 -18.453 -6.539 1 89.19 147 ALA A C 1
ATOM 1158 O O . ALA A 1 147 ? 9.227 -19.375 -5.734 1 89.19 147 ALA A O 1
ATOM 1159 N N . LEU A 1 148 ? 8.664 -18.297 -7.586 1 90.81 148 LEU A N 1
ATOM 1160 C CA . LEU A 1 148 ? 7.41 -19.047 -7.621 1 90.81 148 LEU A CA 1
ATOM 1161 C C . LEU A 1 148 ? 7.516 -20.25 -8.555 1 90.81 148 LEU A C 1
ATOM 1163 O O . LEU A 1 148 ? 6.77 -21.219 -8.414 1 90.81 148 LEU A O 1
ATOM 1167 N N . ILE A 1 149 ? 8.273 -20.203 -9.578 1 88.25 149 ILE A N 1
ATOM 1168 C CA . ILE A 1 149 ? 8.289 -21.234 -10.602 1 88.25 149 ILE A CA 1
ATOM 1169 C C . ILE A 1 149 ? 9.57 -22.062 -10.477 1 88.25 149 ILE A C 1
ATOM 1171 O O . ILE A 1 149 ? 9.625 -23.219 -10.922 1 88.25 149 ILE A O 1
ATOM 1175 N N . ALA A 1 150 ? 10.656 -21.391 -10.055 1 68.88 150 ALA A N 1
ATOM 1176 C CA . ALA A 1 150 ? 11.922 -22.125 -10.102 1 68.88 150 ALA A CA 1
ATOM 1177 C C . ALA A 1 150 ? 11.828 -23.438 -9.336 1 68.88 150 ALA A C 1
ATOM 1179 O O . ALA A 1 150 ? 11.18 -23.5 -8.289 1 68.88 150 ALA A O 1
ATOM 1180 N N . ALA A 1 151 ? 11.758 -24.531 -10.102 1 57.47 151 ALA A N 1
ATOM 1181 C CA . ALA A 1 151 ? 11.844 -25.938 -9.727 1 57.47 151 ALA A CA 1
ATOM 1182 C C . ALA A 1 151 ? 12.805 -26.125 -8.555 1 57.47 151 ALA A C 1
ATOM 1184 O O . ALA A 1 151 ? 13.93 -25.641 -8.578 1 57.47 151 ALA A O 1
ATOM 1185 N N . SER A 1 152 ? 12.32 -25.844 -7.285 1 42.53 152 SER A N 1
ATOM 1186 C CA . SER A 1 152 ? 13.289 -26.453 -6.383 1 42.53 152 SER A CA 1
ATOM 1187 C C . SER A 1 152 ? 13.609 -27.875 -6.809 1 42.53 152 SER A C 1
ATOM 1189 O O . SER A 1 152 ? 12.766 -28.562 -7.387 1 42.53 152 SER A O 1
ATOM 1191 N N . MET B 1 1 ? 7.734 -25.391 -6.105 1 69.56 1 MET B N 1
ATOM 1192 C CA . MET B 1 1 ? 6.871 -24.406 -6.73 1 69.56 1 MET B CA 1
ATOM 1193 C C . MET B 1 1 ? 5.988 -23.719 -5.691 1 69.56 1 MET B C 1
ATOM 1195 O O . MET B 1 1 ? 5.344 -24.375 -4.883 1 69.56 1 MET B O 1
ATOM 1199 N N . HIS B 1 2 ? 6.098 -22.391 -5.551 1 85.19 2 HIS B N 1
ATOM 1200 C CA . HIS B 1 2 ? 5.453 -21.641 -4.477 1 85.19 2 HIS B CA 1
ATOM 1201 C C . HIS B 1 2 ? 4.234 -20.891 -4.988 1 85.19 2 HIS B C 1
ATOM 1203 O O . HIS B 1 2 ? 3.678 -20.047 -4.281 1 85.19 2 HIS B O 1
ATOM 1209 N N . LEU B 1 3 ? 3.766 -21.328 -6.18 1 89 3 LEU B N 1
ATOM 1210 C CA . LEU B 1 3 ? 2.633 -20.609 -6.75 1 89 3 LEU B CA 1
ATOM 1211 C C . LEU B 1 3 ? 1.358 -20.875 -5.961 1 89 3 LEU B C 1
ATOM 1213 O O . LEU B 1 3 ? 0.553 -19.969 -5.734 1 89 3 LEU B O 1
ATOM 1217 N N . ALA B 1 4 ? 1.229 -22.078 -5.543 1 87.56 4 ALA B N 1
ATOM 1218 C CA . ALA B 1 4 ? 0.046 -22.438 -4.762 1 87.56 4 ALA B CA 1
ATOM 1219 C C . ALA B 1 4 ? -0.056 -21.578 -3.502 1 87.56 4 ALA B C 1
ATOM 1221 O O . ALA B 1 4 ? -1.142 -21.109 -3.15 1 87.56 4 ALA B O 1
ATOM 1222 N N . THR B 1 5 ? 1.008 -21.359 -2.889 1 85.44 5 THR B N 1
ATOM 1223 C CA . THR B 1 5 ? 1.067 -20.531 -1.679 1 85.44 5 THR B CA 1
ATOM 1224 C C . THR B 1 5 ? 0.665 -19.094 -1.978 1 85.44 5 THR B C 1
ATOM 1226 O O . THR B 1 5 ? -0.132 -18.5 -1.246 1 85.44 5 THR B O 1
ATOM 1229 N N . TYR B 1 6 ? 1.124 -18.578 -3.02 1 90.44 6 TYR B N 1
ATOM 1230 C CA . TYR B 1 6 ? 0.85 -17.172 -3.354 1 90.44 6 TYR B CA 1
ATOM 1231 C C . TYR B 1 6 ? -0.592 -17 -3.816 1 90.44 6 TYR B C 1
ATOM 1233 O O . TYR B 1 6 ? -1.195 -15.945 -3.602 1 90.44 6 TYR B O 1
ATOM 1241 N N . LEU B 1 7 ? -1.091 -18.031 -4.465 1 92 7 LEU B N 1
ATOM 1242 C CA . LEU B 1 7 ? -2.506 -18 -4.816 1 92 7 LEU B CA 1
ATOM 1243 C C . LEU B 1 7 ? -3.377 -17.969 -3.564 1 92 7 LEU B C 1
ATOM 1245 O O . LEU B 1 7 ? -4.387 -17.266 -3.521 1 92 7 LEU B O 1
ATOM 1249 N N . GLY B 1 8 ? -2.973 -18.672 -2.641 1 88.38 8 GLY B N 1
ATOM 1250 C CA . GLY B 1 8 ? -3.66 -18.625 -1.36 1 88.38 8 GLY B CA 1
ATOM 1251 C C . GLY B 1 8 ? -3.566 -17.266 -0.691 1 88.38 8 GLY B C 1
ATOM 1252 O O . GLY B 1 8 ? -4.555 -16.766 -0.151 1 88.38 8 GLY B O 1
ATOM 1253 N N . LEU B 1 9 ? -2.406 -16.688 -0.736 1 87.38 9 LEU B N 1
ATOM 1254 C CA . LEU B 1 9 ? -2.197 -15.352 -0.185 1 87.38 9 LEU B CA 1
ATOM 1255 C C . LEU B 1 9 ? -3.078 -14.328 -0.893 1 87.38 9 LEU B C 1
ATOM 1257 O O . LEU B 1 9 ? -3.674 -13.461 -0.246 1 87.38 9 LEU B O 1
ATOM 1261 N N . LEU B 1 10 ? -3.111 -14.484 -2.17 1 93.44 10 LEU B N 1
ATOM 1262 C CA . LEU B 1 10 ? -3.943 -13.578 -2.949 1 93.44 10 LEU B CA 1
ATOM 1263 C C . LEU B 1 10 ? -5.414 -13.734 -2.584 1 93.44 10 LEU B C 1
ATOM 1265 O O . LEU B 1 10 ? -6.117 -12.742 -2.371 1 93.44 10 LEU B O 1
ATOM 1269 N N . HIS B 1 11 ? -5.855 -14.906 -2.496 1 93.25 11 HIS B N 1
ATOM 1270 C CA . HIS B 1 11 ? -7.242 -15.172 -2.131 1 93.25 11 HIS B CA 1
ATOM 1271 C C . HIS B 1 11 ? -7.566 -14.602 -0.754 1 93.25 11 HIS B C 1
ATOM 1273 O O . HIS B 1 11 ? -8.602 -13.953 -0.574 1 93.25 11 HIS B O 1
ATOM 1279 N N . THR B 1 12 ? -6.699 -14.797 0.171 1 90.88 12 THR B N 1
ATOM 1280 C CA . THR B 1 12 ? -6.883 -14.273 1.521 1 90.88 12 THR B CA 1
ATOM 1281 C C . THR B 1 12 ? -6.902 -12.75 1.511 1 90.88 12 THR B C 1
ATOM 1283 O O . THR B 1 12 ? -7.723 -12.125 2.188 1 90.88 12 THR B O 1
ATOM 1286 N N . SER B 1 13 ? -5.977 -12.156 0.786 1 92.25 13 SER B N 1
ATOM 1287 C CA . SER B 1 13 ? -5.93 -10.703 0.7 1 92.25 13 SER B CA 1
ATOM 1288 C C . SER B 1 13 ? -7.23 -10.141 0.131 1 92.25 13 SER B C 1
ATOM 1290 O O . SER B 1 13 ? -7.746 -9.133 0.623 1 92.25 13 SER B O 1
ATOM 1292 N N . LEU B 1 14 ? -7.73 -10.836 -0.849 1 96.12 14 LEU B N 1
ATOM 1293 C CA . LEU B 1 14 ? -8.977 -10.398 -1.472 1 96.12 14 LEU B CA 1
ATOM 1294 C C . LEU B 1 14 ? -10.141 -10.5 -0.49 1 96.12 14 LEU B C 1
ATOM 1296 O O . LEU B 1 14 ? -10.938 -9.57 -0.361 1 96.12 14 LEU B O 1
ATOM 1300 N N . THR B 1 15 ? -10.219 -11.555 0.183 1 94.75 15 THR B N 1
ATOM 1301 C CA . THR B 1 15 ? -11.312 -11.758 1.132 1 94.75 15 THR B CA 1
ATOM 1302 C C . THR B 1 15 ? -11.211 -10.75 2.279 1 94.75 15 THR B C 1
ATOM 1304 O O . THR B 1 15 ? -12.227 -10.18 2.695 1 94.75 15 THR B O 1
ATOM 1307 N N . THR B 1 16 ? -10.023 -10.547 2.75 1 93.25 16 THR B N 1
ATOM 1308 C CA . THR B 1 16 ? -9.805 -9.562 3.807 1 93.25 16 THR B CA 1
ATOM 1309 C C . THR B 1 16 ? -10.156 -8.156 3.326 1 93.25 16 THR B C 1
ATOM 1311 O O . THR B 1 16 ? -10.758 -7.379 4.066 1 93.25 16 THR B O 1
ATOM 1314 N N . LEU B 1 17 ? -9.797 -7.867 2.115 1 95.06 17 LEU B N 1
ATOM 1315 C CA . LEU B 1 17 ? -10.078 -6.555 1.543 1 95.06 17 LEU B CA 1
ATOM 1316 C C . LEU B 1 17 ? -11.578 -6.32 1.414 1 95.06 17 LEU B C 1
ATOM 1318 O O . LEU B 1 17 ? -12.078 -5.258 1.782 1 95.06 17 LEU B O 1
ATOM 1322 N N . ALA B 1 18 ? -12.297 -7.285 0.898 1 96.69 18 ALA B N 1
ATOM 1323 C CA . ALA B 1 18 ? -13.742 -7.168 0.781 1 96.69 18 ALA B CA 1
ATOM 1324 C C . ALA B 1 18 ? -14.383 -6.914 2.143 1 96.69 18 ALA B C 1
ATOM 1326 O O . ALA B 1 18 ? -15.219 -6.02 2.283 1 96.69 18 ALA B O 1
ATOM 1327 N N . ASP B 1 19 ? -13.938 -7.648 3.105 1 94.88 19 ASP B N 1
ATOM 1328 C CA . ASP B 1 19 ? -14.469 -7.484 4.457 1 94.88 19 ASP B CA 1
ATOM 1329 C C . ASP B 1 19 ? -14.156 -6.094 5.004 1 94.88 19 ASP B C 1
ATOM 1331 O O . ASP B 1 19 ? -14.992 -5.477 5.664 1 94.88 19 ASP B O 1
ATOM 1335 N N . ALA B 1 20 ? -13.016 -5.641 4.75 1 93.31 20 ALA B N 1
ATOM 1336 C CA . ALA B 1 20 ? -12.602 -4.324 5.227 1 93.31 20 ALA B CA 1
ATOM 1337 C C . ALA B 1 20 ? -13.438 -3.221 4.578 1 93.31 20 ALA B C 1
ATOM 1339 O O . ALA B 1 20 ? -13.82 -2.256 5.242 1 93.31 20 ALA B O 1
ATOM 1340 N N . PHE B 1 21 ? -13.664 -3.357 3.268 1 95.38 21 PHE B N 1
ATOM 1341 C CA . PHE B 1 21 ? -14.547 -2.398 2.611 1 95.38 21 PHE B CA 1
ATOM 1342 C C . PHE B 1 21 ? -15.906 -2.355 3.295 1 95.38 21 PHE B C 1
ATOM 1344 O O . PHE B 1 21 ? -16.438 -1.276 3.578 1 95.38 21 PHE B O 1
ATOM 1351 N N . ARG B 1 22 ? -16.438 -3.488 3.588 1 94.69 22 ARG B N 1
ATOM 1352 C CA . ARG B 1 22 ? -17.75 -3.561 4.234 1 94.69 22 ARG B CA 1
ATOM 1353 C C . ARG B 1 22 ? -17.703 -2.941 5.625 1 94.69 22 ARG B C 1
ATOM 1355 O O . ARG B 1 22 ? -18.641 -2.25 6.031 1 94.69 22 ARG B O 1
ATOM 1362 N N . GLN B 1 23 ? -16.688 -3.184 6.328 1 92.25 23 GLN B N 1
ATOM 1363 C CA . GLN B 1 23 ? -16.531 -2.641 7.676 1 92.25 23 GLN B CA 1
ATOM 1364 C C . GLN B 1 23 ? -16.484 -1.116 7.652 1 92.25 23 GLN B C 1
ATOM 1366 O O . GLN B 1 23 ? -17.141 -0.454 8.461 1 92.25 23 GLN B O 1
ATOM 1371 N N . VAL B 1 24 ? -15.719 -0.573 6.734 1 91.5 24 VAL B N 1
ATOM 1372 C CA . VAL B 1 24 ? -15.625 0.878 6.613 1 91.5 24 VAL B CA 1
ATOM 1373 C C . VAL B 1 24 ? -16.984 1.454 6.234 1 91.5 24 VAL B C 1
ATOM 1375 O O . VAL B 1 24 ? -17.406 2.48 6.773 1 91.5 24 VAL B O 1
ATOM 1378 N N . GLY B 1 25 ? -17.672 0.796 5.316 1 91.38 25 GLY B N 1
ATOM 1379 C CA . GLY B 1 25 ? -19 1.231 4.949 1 91.38 25 GLY B CA 1
ATOM 1380 C C . GLY B 1 25 ? -19.969 1.244 6.121 1 91.38 25 GLY B C 1
ATOM 1381 O O . GLY B 1 25 ? -20.703 2.215 6.32 1 91.38 25 GLY B O 1
ATOM 1382 N N . ARG B 1 26 ? -19.969 0.246 6.93 1 86.75 26 ARG B N 1
ATOM 1383 C CA . ARG B 1 26 ? -20.891 0.096 8.062 1 86.75 26 ARG B CA 1
ATOM 1384 C C . ARG B 1 26 ? -20.625 1.156 9.125 1 86.75 26 ARG B C 1
ATOM 1386 O O . ARG B 1 26 ? -21.547 1.61 9.797 1 86.75 26 ARG B O 1
ATOM 1393 N N . GLY B 1 27 ? -19.422 1.55 9.297 1 81.62 27 GLY B N 1
ATOM 1394 C CA . GLY B 1 27 ? -19.047 2.535 10.305 1 81.62 27 GLY B CA 1
ATOM 1395 C C . GLY B 1 27 ? -19.422 3.953 9.906 1 81.62 27 GLY B C 1
ATOM 1396 O O . GLY B 1 27 ? -19.297 4.879 10.719 1 81.62 27 GLY B O 1
ATOM 1397 N N . ARG B 1 28 ? -19.812 4.059 8.664 1 79.31 28 ARG B N 1
ATOM 1398 C CA . ARG B 1 28 ? -20.078 5.406 8.188 1 79.31 28 ARG B CA 1
ATOM 1399 C C . ARG B 1 28 ? -21.547 5.559 7.781 1 79.31 28 ARG B C 1
ATOM 1401 O O . ARG B 1 28 ? -21.844 6.141 6.738 1 79.31 28 ARG B O 1
ATOM 1408 N N . GLY B 1 29 ? -22.391 5.121 8.609 1 67.69 29 GLY B N 1
ATOM 1409 C CA . GLY B 1 29 ? -23.828 5.168 8.383 1 67.69 29 GLY B CA 1
ATOM 1410 C C . GLY B 1 29 ? -24.344 6.559 8.062 1 67.69 29 GLY B C 1
ATOM 1411 O O . GLY B 1 29 ? -25.344 6.711 7.367 1 67.69 29 GLY B O 1
ATOM 1412 N N . ASP B 1 30 ? -23.547 7.539 8.453 1 72.75 30 ASP B N 1
ATOM 1413 C CA . ASP B 1 30 ? -24 8.914 8.242 1 72.75 30 ASP B CA 1
ATOM 1414 C C . ASP B 1 30 ? -23.547 9.438 6.891 1 72.75 30 ASP B C 1
ATOM 1416 O O . ASP B 1 30 ? -23.844 10.578 6.527 1 72.75 30 ASP B O 1
ATOM 1420 N N . GLU B 1 31 ? -22.844 8.648 6.113 1 79 31 GLU B N 1
ATOM 1421 C CA . GLU B 1 31 ? -22.406 8.961 4.758 1 79 31 GLU B CA 1
ATOM 1422 C C . GLU B 1 31 ? -22.844 7.883 3.77 1 79 31 GLU B C 1
ATOM 1424 O O . GLU B 1 31 ? -22.047 7.02 3.395 1 79 31 GLU B O 1
ATOM 1429 N N . PRO B 1 32 ? -24.109 8.008 3.318 1 81.19 32 PRO B N 1
ATOM 1430 C CA . PRO B 1 32 ? -24.688 6.93 2.506 1 81.19 32 PRO B CA 1
ATOM 1431 C C . PRO B 1 32 ? -23.859 6.629 1.26 1 81.19 32 PRO B C 1
ATOM 1433 O O . PRO B 1 32 ? -23.766 5.473 0.837 1 81.19 32 PRO B O 1
ATOM 1436 N N . ASP B 1 33 ? -23.297 7.648 0.711 1 84.25 33 ASP B N 1
ATOM 1437 C CA . ASP B 1 33 ? -22.484 7.453 -0.481 1 84.25 33 ASP B CA 1
ATOM 1438 C C . ASP B 1 33 ? -21.281 6.551 -0.187 1 84.25 33 ASP B C 1
ATOM 1440 O O . ASP B 1 33 ? -20.953 5.664 -0.98 1 84.25 33 ASP B O 1
ATOM 1444 N N . VAL B 1 34 ? -20.672 6.73 0.984 1 86.62 34 VAL B N 1
ATOM 1445 C CA . VAL B 1 34 ? -19.531 5.914 1.374 1 86.62 34 VAL B CA 1
ATOM 1446 C C . VAL B 1 34 ? -19.984 4.477 1.619 1 86.62 34 VAL B C 1
ATOM 1448 O O . VAL B 1 34 ? -19.312 3.529 1.206 1 86.62 34 VAL B O 1
ATOM 1451 N N . TRP B 1 35 ? -21.141 4.359 2.266 1 90.75 35 TRP B N 1
ATOM 1452 C CA . TRP B 1 35 ? -21.672 3.027 2.541 1 90.75 35 TRP B CA 1
ATOM 1453 C C . TRP B 1 35 ? -21.922 2.264 1.246 1 90.75 35 TRP B C 1
ATOM 1455 O O . TRP B 1 35 ? -21.422 1.152 1.065 1 90.75 35 TRP B O 1
ATOM 1465 N N . HIS B 1 36 ? -22.641 2.838 0.329 1 93.12 36 HIS B N 1
ATOM 1466 C CA . HIS B 1 36 ? -23.016 2.172 -0.913 1 93.12 36 HIS B CA 1
ATOM 1467 C C . HIS B 1 36 ? -21.797 1.833 -1.751 1 93.12 36 HIS B C 1
ATOM 1469 O O . HIS B 1 36 ? -21.688 0.724 -2.279 1 93.12 36 HIS B O 1
ATOM 1475 N N . THR B 1 37 ? -20.891 2.803 -1.859 1 95.19 37 THR B N 1
ATOM 1476 C CA . THR B 1 37 ? -19.719 2.592 -2.691 1 95.19 37 THR B CA 1
ATOM 1477 C C . THR B 1 37 ? -18.828 1.493 -2.107 1 95.19 37 THR B C 1
ATOM 1479 O O . THR B 1 37 ? -18.328 0.633 -2.838 1 95.19 37 THR B O 1
ATOM 1482 N N . CYS B 1 38 ? -18.672 1.544 -0.769 1 95.19 38 CYS B N 1
ATOM 1483 C CA . CYS B 1 38 ? -17.859 0.517 -0.124 1 95.19 38 CYS B CA 1
ATOM 1484 C C . CYS B 1 38 ? -18.469 -0.867 -0.342 1 95.19 38 CYS B C 1
ATOM 1486 O O . CYS B 1 38 ? -17.734 -1.829 -0.599 1 95.19 38 CYS B O 1
ATOM 1488 N N . HIS B 1 39 ? -19.781 -1.011 -0.272 1 95 39 HIS B N 1
ATOM 1489 C CA . HIS B 1 39 ? -20.438 -2.293 -0.495 1 95 39 HIS B CA 1
ATOM 1490 C C . HIS B 1 39 ? -20.328 -2.721 -1.955 1 95 39 HIS B C 1
ATOM 1492 O O . HIS B 1 39 ? -20.141 -3.904 -2.246 1 95 39 HIS B O 1
ATOM 1498 N N . PHE B 1 40 ? -20.438 -1.768 -2.773 1 97.19 40 PHE B N 1
ATOM 1499 C CA . PHE B 1 40 ? -20.266 -2.047 -4.195 1 97.19 40 PHE B CA 1
ATOM 1500 C C . PHE B 1 40 ? -18.844 -2.545 -4.484 1 97.19 40 PHE B C 1
ATOM 1502 O O . PHE B 1 40 ? -18.672 -3.564 -5.152 1 97.19 40 PHE B O 1
ATOM 1509 N N . LEU B 1 41 ? -17.859 -1.865 -3.99 1 97.44 41 LEU B N 1
ATOM 1510 C CA . LEU B 1 41 ? -16.469 -2.258 -4.199 1 97.44 41 LEU B CA 1
ATOM 1511 C C . LEU B 1 41 ? -16.188 -3.609 -3.555 1 97.44 41 LEU B C 1
ATOM 1513 O O . LEU B 1 41 ? -15.461 -4.43 -4.121 1 97.44 41 LEU B O 1
ATOM 1517 N N . ALA B 1 42 ? -16.781 -3.822 -2.361 1 97.44 42 ALA B N 1
ATOM 1518 C CA . ALA B 1 42 ? -16.625 -5.117 -1.705 1 97.44 42 ALA B CA 1
ATOM 1519 C C . ALA B 1 42 ? -17.141 -6.246 -2.594 1 97.44 42 ALA B C 1
ATOM 1521 O O . ALA B 1 42 ? -16.5 -7.293 -2.709 1 97.44 42 ALA B O 1
ATOM 1522 N N . ALA B 1 43 ? -18.266 -6.043 -3.229 1 97.94 43 ALA B N 1
ATOM 1523 C CA . ALA B 1 43 ? -18.844 -7.055 -4.113 1 97.94 43 ALA B CA 1
ATOM 1524 C C . ALA B 1 43 ? -17.938 -7.324 -5.305 1 97.94 43 ALA B C 1
ATOM 1526 O O . ALA B 1 43 ? -17.797 -8.469 -5.746 1 97.94 43 ALA B O 1
ATOM 1527 N N . ARG B 1 44 ? -17.359 -6.277 -5.84 1 97.75 44 ARG B N 1
ATOM 1528 C CA . ARG B 1 44 ? -16.406 -6.438 -6.938 1 97.75 44 ARG B CA 1
ATOM 1529 C C . ARG B 1 44 ? -15.195 -7.266 -6.504 1 97.75 44 ARG B C 1
ATOM 1531 O O . ARG B 1 44 ? -14.711 -8.109 -7.262 1 97.75 44 ARG B O 1
ATOM 1538 N N . VAL B 1 45 ? -14.695 -7.047 -5.281 1 98.38 45 VAL B N 1
ATOM 1539 C CA . VAL B 1 45 ? -13.562 -7.801 -4.75 1 98.38 45 VAL B CA 1
ATOM 1540 C C . VAL B 1 45 ? -13.969 -9.258 -4.539 1 98.38 45 VAL B C 1
ATOM 1542 O O . VAL B 1 45 ? -13.195 -10.172 -4.836 1 98.38 45 VAL B O 1
ATOM 1545 N N . ASP B 1 46 ? -15.188 -9.484 -4.055 1 98.12 46 ASP B N 1
ATOM 1546 C CA . ASP B 1 46 ? -15.703 -10.836 -3.893 1 98.12 46 ASP B CA 1
ATOM 1547 C C . ASP B 1 46 ? -15.688 -11.594 -5.219 1 98.12 46 ASP B C 1
ATOM 1549 O O . ASP B 1 46 ? -15.359 -12.781 -5.262 1 98.12 46 ASP B O 1
ATOM 1553 N N . ARG B 1 47 ? -16.047 -10.953 -6.262 1 98 47 ARG B N 1
ATOM 1554 C CA . ARG B 1 47 ? -16.062 -11.586 -7.578 1 98 47 ARG B CA 1
ATOM 1555 C C . ARG B 1 47 ? -14.656 -12.023 -7.98 1 98 47 ARG B C 1
ATOM 1557 O O . ARG B 1 47 ? -14.477 -13.086 -8.586 1 98 47 ARG B O 1
ATOM 1564 N N . GLN B 1 48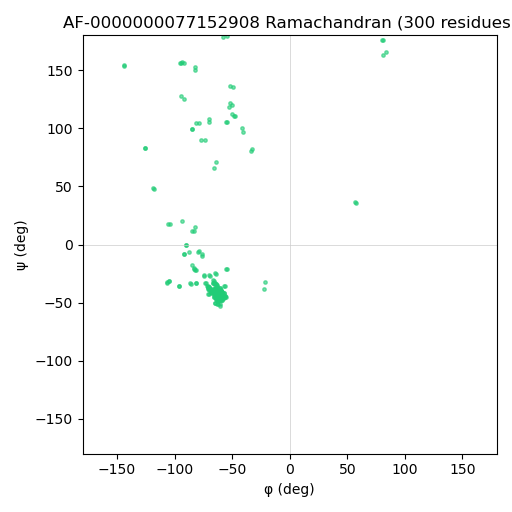 ? -13.656 -11.211 -7.688 1 98.31 48 GLN B N 1
ATOM 1565 C CA . GLN B 1 48 ? -12.273 -11.594 -7.953 1 98.31 48 GLN B CA 1
ATOM 1566 C C . GLN B 1 48 ? -11.875 -12.82 -7.141 1 98.31 48 GLN B C 1
ATOM 1568 O O . GLN B 1 48 ? -11.273 -13.758 -7.672 1 98.31 48 GLN B O 1
ATOM 1573 N N . ALA B 1 49 ? -12.219 -12.781 -5.824 1 97.38 49 ALA B N 1
ATOM 1574 C CA . ALA B 1 49 ? -11.898 -13.906 -4.953 1 97.38 49 ALA B CA 1
ATOM 1575 C C . ALA B 1 49 ? -12.555 -15.188 -5.457 1 97.38 49 ALA B C 1
ATOM 1577 O O . ALA B 1 49 ? -11.922 -16.25 -5.477 1 97.38 49 ALA B O 1
ATOM 1578 N N . ASP B 1 50 ? -13.789 -15.102 -5.891 1 97.62 50 ASP B N 1
ATOM 1579 C CA . ASP B 1 50 ? -14.523 -16.25 -6.41 1 97.62 50 ASP B CA 1
ATOM 1580 C C . ASP B 1 50 ? -13.875 -16.797 -7.68 1 97.62 50 ASP B C 1
ATOM 1582 O O . ASP B 1 50 ? -13.789 -18 -7.871 1 97.62 50 ASP B O 1
ATOM 1586 N N . ALA B 1 51 ? -13.461 -15.914 -8.523 1 97.06 51 ALA B N 1
ATOM 1587 C CA . ALA B 1 51 ? -12.844 -16.297 -9.789 1 97.06 51 ALA B CA 1
ATOM 1588 C C . ALA B 1 51 ? -11.523 -17.031 -9.555 1 97.06 51 ALA B C 1
ATOM 1590 O O . ALA B 1 51 ? -11.094 -17.828 -10.391 1 97.06 51 ALA B O 1
ATOM 1591 N N . LEU B 1 52 ? -10.891 -16.797 -8.406 1 95.75 52 LEU B N 1
ATOM 1592 C CA . LEU B 1 52 ? -9.594 -17.391 -8.094 1 95.75 52 LEU B CA 1
ATOM 1593 C C . LEU B 1 52 ? -9.75 -18.812 -7.57 1 95.75 52 LEU B C 1
ATOM 1595 O O . LEU B 1 52 ? -8.812 -19.609 -7.629 1 95.75 52 LEU B O 1
ATOM 1599 N N . VAL B 1 53 ? -10.891 -19.172 -7.062 1 94.62 53 VAL B N 1
ATOM 1600 C CA . VAL B 1 53 ? -11.125 -20.406 -6.328 1 94.62 53 VAL B CA 1
ATOM 1601 C C . VAL B 1 53 ? -10.781 -21.594 -7.215 1 94.62 53 VAL B C 1
ATOM 1603 O O . VAL B 1 53 ? -10.023 -22.484 -6.805 1 94.62 53 VAL B O 1
ATOM 1606 N N . PRO B 1 54 ? -11.219 -21.656 -8.523 1 94 54 PRO B N 1
ATOM 1607 C CA . PRO B 1 54 ? -10.883 -22.812 -9.352 1 94 54 PRO B CA 1
ATOM 1608 C C . PRO B 1 54 ? -9.375 -22.953 -9.578 1 94 54 PRO B C 1
ATOM 1610 O O . PRO B 1 54 ? -8.867 -24.062 -9.688 1 94 54 PRO B O 1
ATOM 1613 N N . VAL B 1 55 ? -8.641 -21.875 -9.695 1 93.5 55 VAL B N 1
ATOM 1614 C CA . VAL B 1 55 ? -7.199 -21.891 -9.922 1 93.5 55 VAL B CA 1
ATOM 1615 C C . VAL B 1 55 ? -6.48 -22.391 -8.672 1 93.5 55 VAL B C 1
ATOM 1617 O O . VAL B 1 55 ? -5.543 -23.188 -8.758 1 93.5 55 VAL B O 1
ATOM 1620 N N . VAL B 1 56 ? -6.934 -21.906 -7.531 1 89.69 56 VAL B N 1
ATOM 1621 C CA . VAL B 1 56 ? -6.359 -22.344 -6.262 1 89.69 56 VAL B CA 1
ATOM 1622 C C . VAL B 1 56 ? -6.512 -23.859 -6.125 1 89.69 56 VAL B C 1
ATOM 1624 O O . VAL B 1 56 ? -5.578 -24.547 -5.699 1 89.69 56 VAL B O 1
ATOM 1627 N N . ARG B 1 57 ? -7.621 -24.359 -6.48 1 89.88 57 ARG B N 1
ATOM 1628 C CA . ARG B 1 57 ? -7.875 -25.797 -6.406 1 89.88 57 ARG B CA 1
ATOM 1629 C C . ARG B 1 57 ? -6.977 -26.562 -7.375 1 89.88 57 ARG B C 1
ATOM 1631 O O . ARG B 1 57 ? -6.473 -27.641 -7.047 1 89.88 57 ARG B O 1
ATOM 1638 N N . ARG B 1 58 ? -6.816 -26.031 -8.578 1 90.56 58 ARG B N 1
ATOM 1639 C CA . ARG B 1 58 ? -6.008 -26.672 -9.602 1 90.56 58 ARG B CA 1
ATOM 1640 C C . ARG B 1 58 ? -4.551 -26.797 -9.156 1 90.56 58 ARG B C 1
ATOM 1642 O O . ARG B 1 58 ? -3.918 -27.828 -9.375 1 90.56 58 ARG B O 1
ATOM 1649 N N . TYR B 1 59 ? -3.938 -25.766 -8.648 1 87.81 59 TYR B N 1
ATOM 1650 C CA . TYR B 1 59 ? -2.535 -25.797 -8.242 1 87.81 59 TYR B CA 1
ATOM 1651 C C . TYR B 1 59 ? -2.367 -26.469 -6.883 1 87.81 59 TYR B C 1
ATOM 1653 O O . TYR B 1 59 ? -1.284 -26.953 -6.555 1 87.81 59 TYR B O 1
ATOM 1661 N N . GLY B 1 60 ? -3.359 -26.812 -6.215 1 74.31 60 GLY B N 1
ATOM 1662 C CA . GLY B 1 60 ? -3.33 -27.547 -4.961 1 74.31 60 GLY B CA 1
ATOM 1663 C C . GLY B 1 60 ? -3.109 -26.656 -3.75 1 74.31 60 GLY B C 1
ATOM 1664 O O . GLY B 1 60 ? -2.947 -25.453 -3.887 1 74.31 60 GLY B O 1
ATOM 1665 N N . GLU B 1 61 ? -3.404 -27.312 -2.592 1 62.16 61 GLU B N 1
ATOM 1666 C CA . GLU B 1 61 ? -3.248 -26.75 -1.251 1 62.16 61 GLU B CA 1
ATOM 1667 C C . GLU B 1 61 ? -1.809 -26.891 -0.763 1 62.16 61 GLU B C 1
ATOM 1669 O O . GLU B 1 61 ? -1.53 -26.703 0.424 1 62.16 61 GLU B O 1
ATOM 1674 N N . HIS B 1 62 ? -0.905 -27.25 -1.644 1 57.5 62 HIS B N 1
ATOM 1675 C CA . HIS B 1 62 ? 0.424 -27.391 -1.06 1 57.5 62 HIS B CA 1
ATOM 1676 C C . HIS B 1 62 ? 0.956 -26.047 -0.571 1 57.5 62 HIS B C 1
ATOM 1678 O O . HIS B 1 62 ? 1.821 -25.453 -1.212 1 57.5 62 HIS B O 1
ATOM 1684 N N . ARG B 1 63 ? 0.246 -25.641 0.373 1 57.84 63 ARG B N 1
ATOM 1685 C CA . ARG B 1 63 ? 0.609 -24.375 1.009 1 57.84 63 ARG B CA 1
ATOM 1686 C C . ARG B 1 63 ? 1.854 -24.531 1.875 1 57.84 63 ARG B C 1
ATOM 1688 O O . ARG B 1 63 ? 1.872 -25.344 2.799 1 57.84 63 ARG B O 1
ATOM 1695 N N . GLU B 1 64 ? 2.93 -24.312 1.243 1 60.66 64 GLU B N 1
ATOM 1696 C CA . GLU B 1 64 ? 4.047 -24.203 2.178 1 60.66 64 GLU B CA 1
ATOM 1697 C C . GLU B 1 64 ? 3.717 -23.25 3.322 1 60.66 64 GLU B C 1
ATOM 1699 O O . GLU B 1 64 ? 2.92 -22.328 3.158 1 60.66 64 GLU B O 1
ATOM 1704 N N . PRO B 1 65 ? 4.094 -23.719 4.574 1 56.59 65 PRO B N 1
ATOM 1705 C CA . PRO B 1 65 ? 3.85 -22.812 5.707 1 56.59 65 PRO B CA 1
ATOM 1706 C C . PRO B 1 65 ? 4.195 -21.359 5.391 1 56.59 65 PRO B C 1
ATOM 1708 O O . PRO B 1 65 ? 5.254 -21.094 4.82 1 56.59 65 PRO B O 1
ATOM 1711 N N . GLU B 1 66 ? 3.137 -20.641 5.094 1 53.47 66 GLU B N 1
ATOM 1712 C CA . GLU B 1 66 ? 3.277 -19.219 4.785 1 53.47 66 GLU B CA 1
ATOM 1713 C C . GLU B 1 66 ? 4.062 -18.5 5.875 1 53.47 66 GLU B C 1
ATOM 1715 O O . GLU B 1 66 ? 3.844 -18.734 7.066 1 53.47 66 GLU B O 1
ATOM 1720 N N . PRO B 1 67 ? 5.113 -17.906 5.461 1 50.19 67 PRO B N 1
ATOM 1721 C CA . PRO B 1 67 ? 5.66 -17.094 6.547 1 50.19 67 PRO B CA 1
ATOM 1722 C C . PRO B 1 67 ? 4.605 -16.234 7.227 1 50.19 67 PRO B C 1
ATOM 1724 O O . PRO B 1 67 ? 3.658 -15.781 6.574 1 50.19 67 PRO B O 1
ATOM 1727 N N . GLU B 1 68 ? 4.293 -16.562 8.445 1 50.59 68 GLU B N 1
ATOM 1728 C CA . GLU B 1 68 ? 3.285 -16.047 9.367 1 50.59 68 GLU B CA 1
ATOM 1729 C C . GLU B 1 68 ? 2.861 -14.633 9 1 50.59 68 GLU B C 1
ATOM 1731 O O . GLU B 1 68 ? 1.695 -14.266 9.156 1 50.59 68 GLU B O 1
ATOM 1736 N N . ARG B 1 69 ? 3.801 -13.93 8.602 1 51.12 69 ARG B N 1
ATOM 1737 C CA . ARG B 1 69 ? 3.537 -12.492 8.617 1 51.12 69 ARG B CA 1
ATOM 1738 C C . ARG B 1 69 ? 2.83 -12.062 7.336 1 51.12 69 ARG B C 1
ATOM 1740 O O . ARG B 1 69 ? 2.646 -10.859 7.102 1 51.12 69 ARG B O 1
ATOM 1747 N N . LEU B 1 70 ? 2.363 -13.125 6.559 1 47.81 70 LEU B N 1
ATOM 1748 C CA . LEU B 1 70 ? 1.985 -12.727 5.207 1 47.81 70 LEU B CA 1
ATOM 1749 C C . LEU B 1 70 ? 0.532 -12.266 5.16 1 47.81 70 LEU B C 1
ATOM 1751 O O . LEU B 1 70 ? 0.075 -11.742 4.141 1 47.81 70 LEU B O 1
ATOM 1755 N N . TYR B 1 71 ? -0.106 -12.43 6.27 1 49.53 71 TYR B N 1
ATOM 1756 C CA . TYR B 1 71 ? -1.522 -12.141 6.066 1 49.53 71 TYR B CA 1
ATOM 1757 C C . TYR B 1 71 ? -1.829 -10.68 6.359 1 49.53 71 TYR B C 1
ATOM 1759 O O . TYR B 1 71 ? -1.267 -10.094 7.285 1 49.53 71 TYR B O 1
ATOM 1767 N N . ALA B 1 72 ? -2.424 -10.109 5.316 1 56.28 72 ALA B N 1
ATOM 1768 C CA . ALA B 1 72 ? -2.951 -8.758 5.492 1 56.28 72 ALA B CA 1
ATOM 1769 C C . ALA B 1 72 ? -3.818 -8.664 6.742 1 56.28 72 ALA B C 1
ATOM 1771 O O . ALA B 1 72 ? -4.738 -9.469 6.93 1 56.28 72 ALA B O 1
ATOM 1772 N N . THR B 1 73 ? -3.289 -7.926 7.652 1 60.09 73 THR B N 1
ATOM 1773 C CA . THR B 1 73 ? -4.152 -7.676 8.797 1 60.09 73 THR B CA 1
ATOM 1774 C C . THR B 1 73 ? -5.305 -6.746 8.414 1 60.09 73 THR B C 1
ATOM 1776 O O . THR B 1 73 ? -5.09 -5.719 7.77 1 60.09 73 THR B O 1
ATOM 1779 N N . GLY B 1 74 ? -6.598 -7.379 8.273 1 63.84 74 GLY B N 1
ATOM 1780 C CA . GLY B 1 74 ? -7.789 -6.582 8.031 1 63.84 74 GLY B CA 1
ATOM 1781 C C . GLY B 1 74 ? -7.996 -5.488 9.062 1 63.84 74 GLY B C 1
ATOM 1782 O O . GLY B 1 74 ? -7.066 -5.125 9.781 1 63.84 74 GLY B O 1
ATOM 1783 N N . LEU B 1 75 ? -9.055 -4.758 8.852 1 71.44 75 LEU B N 1
ATOM 1784 C CA . LEU B 1 75 ? -9.508 -3.795 9.852 1 71.44 75 LEU B CA 1
ATOM 1785 C C . LEU B 1 75 ? -10.32 -4.48 10.938 1 71.44 75 LEU B C 1
ATOM 1787 O O . LEU B 1 75 ? -11.273 -5.207 10.641 1 71.44 75 LEU B O 1
ATOM 1791 N N . GLU B 1 76 ? -9.797 -4.691 12.125 1 68.06 76 GLU B N 1
ATOM 1792 C CA . GLU B 1 76 ? -10.586 -5.312 13.188 1 68.06 76 GLU B CA 1
ATOM 1793 C C . GLU B 1 76 ? -11.82 -4.48 13.516 1 68.06 76 GLU B C 1
ATOM 1795 O O . GLU B 1 76 ? -12.914 -5.02 13.688 1 68.06 76 GLU B O 1
ATOM 1800 N N . SER B 1 77 ? -11.742 -3.137 13.719 1 75.38 77 SER B N 1
ATOM 1801 C CA . SER B 1 77 ? -12.844 -2.215 13.969 1 75.38 77 SER B CA 1
ATOM 1802 C C . SER B 1 77 ? -12.594 -0.864 13.305 1 75.38 77 SER B C 1
ATOM 1804 O O . SER B 1 77 ? -11.461 -0.536 12.961 1 75.38 77 SER B O 1
ATOM 1806 N N . THR B 1 78 ? -13.727 -0.262 13.055 1 78.12 78 THR B N 1
ATOM 1807 C CA . THR B 1 78 ? -13.578 1.081 12.5 1 78.12 78 THR B CA 1
ATOM 1808 C C . THR B 1 78 ? -13.344 2.1 13.617 1 78.12 78 THR B C 1
ATOM 1810 O O . THR B 1 78 ? -13.781 1.899 14.75 1 78.12 78 THR B O 1
ATOM 1813 N N . ARG B 1 79 ? -12.719 3.043 13.242 1 80.31 79 ARG B N 1
ATOM 1814 C CA . ARG B 1 79 ? -12.438 4.156 14.141 1 80.31 79 ARG B CA 1
ATOM 1815 C C . ARG B 1 79 ? -13.484 5.258 14.008 1 80.31 79 ARG B C 1
ATOM 1817 O O . ARG B 1 79 ? -14.211 5.305 13.008 1 80.31 79 ARG B O 1
ATOM 1824 N N . SER B 1 80 ? -13.586 6.043 15.062 1 81 80 SER B N 1
ATOM 1825 C CA . SER B 1 80 ? -14.602 7.086 15.07 1 81 80 SER B CA 1
ATOM 1826 C C . SER B 1 80 ? -14.023 8.422 14.617 1 81 80 SER B C 1
ATOM 1828 O O . SER B 1 80 ? -12.82 8.648 14.711 1 81 80 SER B O 1
ATOM 1830 N N . GLY B 1 81 ? -14.992 9.32 14.102 1 82.88 81 GLY B N 1
ATOM 1831 C CA . GLY B 1 81 ? -14.617 10.68 13.766 1 82.88 81 GLY B CA 1
ATOM 1832 C C . GLY B 1 81 ? -13.93 10.797 12.422 1 82.88 81 GLY B C 1
ATOM 1833 O O . GLY B 1 81 ? -13.688 9.797 11.75 1 82.88 81 GLY B O 1
ATOM 1834 N N . ALA B 1 82 ? -13.664 11.953 12.047 1 85.25 82 ALA B N 1
ATOM 1835 C CA . ALA B 1 82 ? -13.094 12.258 10.742 1 85.25 82 ALA B CA 1
ATOM 1836 C C . ALA B 1 82 ? -11.695 11.68 10.594 1 85.25 82 ALA B C 1
ATOM 1838 O O . ALA B 1 82 ? -11.336 11.141 9.547 1 85.25 82 ALA B O 1
ATOM 1839 N N . VAL B 1 83 ? -10.93 11.734 11.672 1 87.06 83 VAL B N 1
ATOM 1840 C CA . VAL B 1 83 ? -9.586 11.172 11.656 1 87.06 83 VAL B CA 1
ATOM 1841 C C . VAL B 1 83 ? -9.664 9.648 11.586 1 87.06 83 VAL B C 1
ATOM 1843 O O . VAL B 1 83 ? -8.852 9.016 10.906 1 87.06 83 VAL B O 1
ATOM 1846 N N . GLY B 1 84 ? -10.617 9.172 12.289 1 86.12 84 GLY B N 1
ATOM 1847 C CA . GLY B 1 84 ? -10.836 7.73 12.227 1 86.12 84 GLY B CA 1
ATOM 1848 C C . GLY B 1 84 ? -11.156 7.234 10.836 1 86.12 84 GLY B C 1
ATOM 1849 O O . GLY B 1 84 ? -10.609 6.223 10.391 1 86.12 84 GLY B O 1
ATOM 1850 N N . LEU B 1 85 ? -12.016 7.926 10.141 1 87.75 85 LEU B N 1
ATOM 1851 C CA . LEU B 1 85 ? -12.336 7.559 8.766 1 87.75 85 LEU B CA 1
ATOM 1852 C C . LEU B 1 85 ? -11.102 7.625 7.879 1 87.75 85 LEU B C 1
ATOM 1854 O O . LEU B 1 85 ? -10.852 6.719 7.082 1 87.75 85 LEU B O 1
ATOM 1858 N N . LEU B 1 86 ? -10.367 8.633 8.047 1 91.19 86 LEU B N 1
ATOM 1859 C CA . LEU B 1 86 ? -9.164 8.812 7.25 1 91.19 86 LEU B CA 1
ATOM 1860 C C . LEU B 1 86 ? -8.188 7.66 7.469 1 91.19 86 LEU B C 1
ATOM 1862 O O . LEU B 1 86 ? -7.645 7.105 6.508 1 91.19 86 LEU B O 1
ATOM 1866 N N . ARG B 1 87 ? -8.078 7.273 8.656 1 89.5 87 ARG B N 1
ATOM 1867 C CA . ARG B 1 87 ? -7.191 6.16 8.977 1 89.5 87 ARG B CA 1
ATOM 1868 C C . ARG B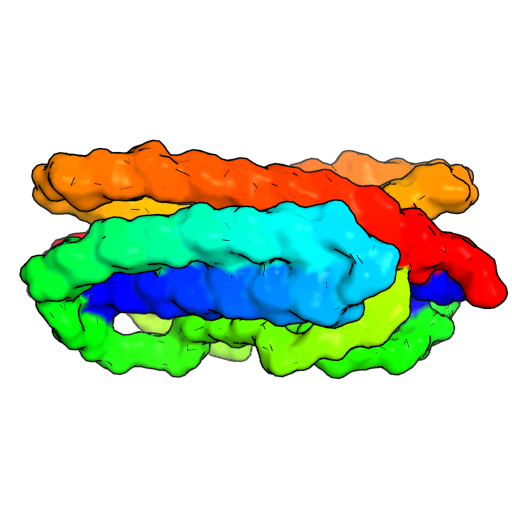 1 87 ? -7.723 4.852 8.406 1 89.5 87 ARG B C 1
ATOM 1870 O O . ARG B 1 87 ? -6.957 4.043 7.871 1 89.5 87 ARG B O 1
ATOM 1877 N N . ASP B 1 88 ? -8.961 4.691 8.516 1 89.62 88 ASP B N 1
ATOM 1878 C CA . ASP B 1 88 ? -9.555 3.484 7.949 1 89.62 88 ASP B CA 1
ATOM 1879 C C . ASP B 1 88 ? -9.352 3.426 6.438 1 89.62 88 ASP B C 1
ATOM 1881 O O . ASP B 1 88 ? -9.062 2.363 5.887 1 89.62 88 ASP B O 1
ATOM 1885 N N . LEU B 1 89 ? -9.516 4.535 5.793 1 93.25 89 LEU B N 1
ATOM 1886 C CA . LEU B 1 89 ? -9.312 4.598 4.352 1 93.25 89 LEU B CA 1
ATOM 1887 C C . LEU B 1 89 ? -7.859 4.312 3.996 1 93.25 89 LEU B C 1
ATOM 1889 O O . LEU B 1 89 ? -7.578 3.65 2.994 1 93.25 89 LEU B O 1
ATOM 1893 N N . GLN B 1 90 ? -6.961 4.777 4.77 1 92.75 90 GLN B N 1
ATOM 1894 C CA . GLN B 1 90 ? -5.547 4.508 4.535 1 92.75 90 GLN B CA 1
ATOM 1895 C C . GLN B 1 90 ? -5.227 3.027 4.715 1 92.75 90 GLN B C 1
ATOM 1897 O O . GLN B 1 90 ? -4.453 2.455 3.943 1 92.75 90 GLN B O 1
ATOM 1902 N N . ASP B 1 91 ? -5.82 2.41 5.727 1 90 91 ASP B N 1
ATOM 1903 C CA . ASP B 1 91 ? -5.648 0.974 5.922 1 90 91 ASP B CA 1
ATOM 1904 C C . ASP B 1 91 ? -6.168 0.19 4.719 1 90 91 ASP B C 1
ATOM 1906 O O . ASP B 1 91 ? -5.52 -0.751 4.258 1 90 91 ASP B O 1
ATOM 1910 N N . LEU B 1 92 ? -7.328 0.614 4.25 1 93.44 92 LEU B N 1
ATOM 1911 C CA . LEU B 1 92 ? -7.891 -0.014 3.062 1 93.44 92 LEU B CA 1
ATOM 1912 C C . LEU B 1 92 ? -6.957 0.147 1.866 1 93.44 92 LEU B C 1
ATOM 1914 O O . LEU B 1 92 ? -6.75 -0.8 1.105 1 93.44 92 LEU B O 1
ATOM 1918 N N . TYR B 1 93 ? -6.438 1.277 1.772 1 94.88 93 TYR B N 1
ATOM 1919 C CA . TYR B 1 93 ? -5.531 1.558 0.666 1 94.88 93 TYR B CA 1
ATOM 1920 C C . TYR B 1 93 ? -4.301 0.659 0.728 1 94.88 93 TYR B C 1
ATOM 1922 O O . TYR B 1 93 ? -3.865 0.121 -0.293 1 94.88 93 TYR B O 1
ATOM 1930 N N . THR B 1 94 ? -3.764 0.503 1.882 1 92.75 94 THR B N 1
ATOM 1931 C CA . THR B 1 94 ? -2.576 -0.327 2.055 1 92.75 94 THR B CA 1
ATOM 1932 C C . THR B 1 94 ? -2.885 -1.786 1.729 1 92.75 94 THR B C 1
ATOM 1934 O O . THR B 1 94 ? -2.109 -2.453 1.042 1 92.75 94 THR B O 1
ATOM 1937 N N . LEU B 1 95 ? -4.016 -2.24 2.178 1 92.25 95 LEU B N 1
ATOM 1938 C CA . LEU B 1 95 ? -4.422 -3.613 1.895 1 92.25 95 LEU B CA 1
ATOM 1939 C C . LEU B 1 95 ? -4.652 -3.812 0.401 1 92.25 95 LEU B C 1
ATOM 1941 O O . LEU B 1 95 ? -4.23 -4.82 -0.169 1 92.25 95 LEU B O 1
ATOM 1945 N N . ALA B 1 96 ? -5.312 -2.877 -0.202 1 95.56 96 ALA B N 1
ATOM 1946 C CA . ALA B 1 96 ? -5.547 -2.943 -1.642 1 95.56 96 ALA B CA 1
ATOM 1947 C C . ALA B 1 96 ? -4.234 -2.908 -2.416 1 95.56 96 ALA B C 1
ATOM 1949 O O . ALA B 1 96 ? -4.098 -3.564 -3.451 1 95.56 96 ALA B O 1
ATOM 1950 N N . SER B 1 97 ? -3.271 -2.107 -1.969 1 94.69 97 SER B N 1
ATOM 1951 C CA . SER B 1 97 ? -1.958 -2.047 -2.604 1 94.69 97 SER B CA 1
ATOM 1952 C C . SER B 1 97 ? -1.256 -3.4 -2.549 1 94.69 97 SER B C 1
ATOM 1954 O O . SER B 1 97 ? -0.66 -3.834 -3.537 1 94.69 97 SER B O 1
ATOM 1956 N N . LEU B 1 98 ? -1.349 -4.043 -1.373 1 93.25 98 LEU B N 1
ATOM 1957 C CA . LEU B 1 98 ? -0.786 -5.383 -1.254 1 93.25 98 LEU B CA 1
ATOM 1958 C C . LEU B 1 98 ? -1.456 -6.344 -2.232 1 93.25 98 LEU B C 1
ATOM 1960 O O . LEU B 1 98 ? -0.779 -7.121 -2.906 1 93.25 98 LEU B O 1
ATOM 1964 N N . THR B 1 99 ? -2.74 -6.277 -2.271 1 95.5 99 THR B N 1
ATOM 1965 C CA . THR B 1 99 ? -3.492 -7.125 -3.191 1 95.5 99 THR B CA 1
ATOM 1966 C C . THR B 1 99 ? -3.064 -6.871 -4.633 1 95.5 99 THR B C 1
ATOM 1968 O O . THR B 1 99 ? -2.836 -7.816 -5.395 1 95.5 99 THR B O 1
ATOM 1971 N N . ASP B 1 100 ? -2.945 -5.605 -4.957 1 96.75 100 ASP B N 1
ATOM 1972 C CA . ASP B 1 100 ? -2.566 -5.207 -6.309 1 96.75 100 ASP B CA 1
ATOM 1973 C C . ASP B 1 100 ? -1.201 -5.777 -6.688 1 96.75 100 ASP B C 1
ATOM 1975 O O . ASP B 1 100 ? -1.05 -6.383 -7.7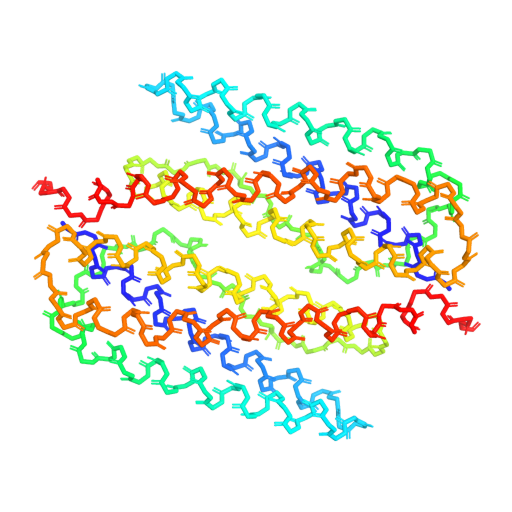5 1 96.75 100 ASP B O 1
ATOM 1979 N N . VAL B 1 101 ? -0.224 -5.68 -5.832 1 96.06 101 VAL B N 1
ATOM 1980 C CA . VAL B 1 101 ? 1.119 -6.145 -6.164 1 96.06 101 VAL B CA 1
ATOM 1981 C C . VAL B 1 101 ? 1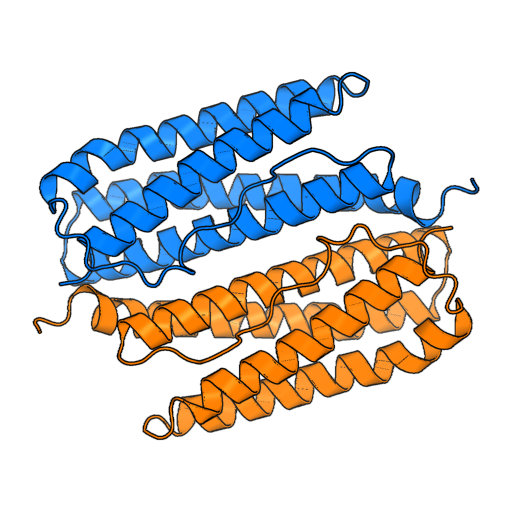.16 -7.672 -6.141 1 96.06 101 VAL B C 1
ATOM 1983 O O . VAL B 1 101 ? 1.973 -8.289 -6.836 1 96.06 101 VAL B O 1
ATOM 1986 N N . THR B 1 102 ? 0.288 -8.305 -5.363 1 95.5 102 THR B N 1
ATOM 1987 C CA . THR B 1 102 ? 0.219 -9.766 -5.363 1 95.5 102 THR B CA 1
ATOM 1988 C C . THR B 1 102 ? -0.36 -10.281 -6.676 1 95.5 102 THR B C 1
ATOM 1990 O O . THR B 1 102 ? 0.076 -11.312 -7.191 1 95.5 102 THR B O 1
ATOM 1993 N N . TRP B 1 103 ? -1.348 -9.57 -7.258 1 97.56 103 TRP B N 1
ATOM 1994 C CA . TRP B 1 103 ? -1.786 -9.867 -8.617 1 97.56 103 TRP B CA 1
ATOM 1995 C C . TRP B 1 103 ? -0.614 -9.805 -9.594 1 97.56 103 TRP B C 1
ATOM 1997 O O . TRP B 1 103 ? -0.473 -10.68 -10.453 1 97.56 103 TRP B O 1
ATOM 2007 N N . THR B 1 104 ? 0.218 -8.773 -9.461 1 97.12 104 THR B N 1
ATOM 2008 C CA . THR B 1 104 ? 1.391 -8.609 -10.312 1 97.12 104 THR B CA 1
ATOM 2009 C C . THR B 1 104 ? 2.314 -9.82 -10.203 1 97.12 104 THR B C 1
ATOM 2011 O O . THR B 1 104 ? 2.783 -10.336 -11.219 1 97.12 104 THR B O 1
ATOM 2014 N N . VAL B 1 105 ? 2.547 -10.297 -9.023 1 96.62 105 VAL B N 1
ATOM 2015 C CA . VAL B 1 105 ? 3.414 -11.445 -8.773 1 96.62 105 VAL B CA 1
ATOM 2016 C C . VAL B 1 105 ? 2.836 -12.688 -9.445 1 96.62 105 VAL B C 1
ATOM 2018 O O . VAL B 1 105 ? 3.543 -13.398 -10.156 1 96.62 105 VAL B O 1
ATOM 2021 N N . VAL B 1 106 ? 1.591 -12.953 -9.195 1 96.19 106 VAL B N 1
ATOM 2022 C CA . VAL B 1 106 ? 0.92 -14.125 -9.758 1 96.19 106 VAL B CA 1
ATOM 2023 C C . VAL B 1 106 ? 0.935 -14.039 -11.281 1 96.19 106 VAL B C 1
ATOM 2025 O O . VAL B 1 106 ? 1.113 -15.055 -11.961 1 96.19 106 VAL B O 1
ATOM 2028 N N . GLY B 1 107 ? 0.779 -12.828 -11.812 1 97.69 107 GLY B N 1
ATOM 2029 C CA . GLY B 1 107 ? 0.862 -12.633 -13.25 1 97.69 107 GLY B CA 1
ATOM 2030 C C . GLY B 1 107 ? 2.211 -13.016 -13.828 1 97.69 107 GLY B C 1
ATOM 2031 O O . GLY B 1 107 ? 2.285 -13.633 -14.898 1 97.69 107 GLY B O 1
ATOM 2032 N N . GLN B 1 108 ? 3.223 -12.664 -13.133 1 97.5 108 GLN B N 1
ATOM 2033 C CA . GLN B 1 108 ? 4.566 -13.008 -13.586 1 97.5 108 GLN B CA 1
ATOM 2034 C C . GLN B 1 108 ? 4.781 -14.516 -13.57 1 97.5 108 GLN B C 1
ATOM 2036 O O . GLN B 1 108 ? 5.461 -15.062 -14.438 1 97.5 108 GLN B O 1
ATOM 2041 N N . ALA B 1 109 ? 4.266 -15.156 -12.578 1 95.12 109 ALA B N 1
ATOM 2042 C CA . ALA B 1 109 ? 4.34 -16.625 -12.531 1 95.12 109 ALA B CA 1
ATOM 2043 C C . ALA B 1 109 ? 3.551 -17.25 -13.68 1 95.12 109 ALA B C 1
ATOM 2045 O O . ALA B 1 109 ? 4.02 -18.188 -14.312 1 95.12 109 ALA B O 1
ATOM 2046 N N . ALA B 1 110 ? 2.395 -16.75 -13.883 1 96.31 110 ALA B N 1
ATOM 2047 C CA . ALA B 1 110 ? 1.565 -17.25 -14.977 1 96.31 110 ALA B CA 1
ATOM 2048 C C . ALA B 1 110 ? 2.289 -17.125 -16.312 1 96.31 110 ALA B C 1
ATOM 2050 O O . ALA B 1 110 ? 2.25 -18.047 -17.141 1 96.31 110 ALA B O 1
ATOM 2051 N N . LEU B 1 111 ? 2.891 -15.938 -16.516 1 96.75 111 LEU B N 1
ATOM 2052 C CA . LEU B 1 111 ? 3.674 -15.719 -17.734 1 96.75 111 LEU B CA 1
ATOM 2053 C C . LEU B 1 111 ? 4.793 -16.75 -17.859 1 96.75 111 LEU B C 1
ATOM 2055 O O . LEU B 1 111 ? 4.98 -17.344 -18.922 1 96.75 111 LEU B O 1
ATOM 2059 N N . GLY B 1 112 ? 5.492 -17.016 -16.797 1 94.62 112 GLY B N 1
ATOM 2060 C CA . GLY B 1 112 ? 6.582 -17.984 -16.797 1 94.62 112 GLY B CA 1
ATOM 2061 C C . GLY B 1 112 ? 6.125 -19.406 -17.031 1 94.62 112 GLY B C 1
ATOM 2062 O O . GLY B 1 112 ? 6.836 -20.188 -17.656 1 94.62 112 GLY B O 1
ATOM 2063 N N . LEU B 1 113 ? 4.965 -19.688 -16.609 1 94.06 113 LEU B N 1
ATOM 2064 C CA . LEU B 1 113 ? 4.414 -21.031 -16.75 1 94.06 113 LEU B CA 1
ATOM 2065 C C . LEU B 1 113 ? 3.615 -21.156 -18.047 1 94.06 113 LEU B C 1
ATOM 2067 O O . LEU B 1 113 ? 3.086 -22.234 -18.359 1 94.06 113 LEU B O 1
ATOM 2071 N N . ARG B 1 114 ? 3.414 -20.109 -18.703 1 96.06 114 ARG B N 1
ATOM 2072 C CA . ARG B 1 114 ? 2.588 -20.031 -19.891 1 96.06 114 ARG B CA 1
ATOM 2073 C C . ARG B 1 114 ? 1.175 -20.531 -19.609 1 96.06 114 ARG B C 1
ATOM 2075 O O . ARG B 1 114 ? 0.588 -21.25 -20.438 1 96.06 114 ARG B O 1
ATOM 2082 N N . ASP B 1 115 ? 0.75 -20.25 -18.5 1 95.81 115 ASP B N 1
ATOM 2083 C CA . ASP B 1 115 ? -0.625 -20.578 -18.141 1 95.81 115 ASP B CA 1
ATOM 2084 C C . ASP B 1 115 ? -1.593 -19.5 -18.609 1 95.81 115 ASP B C 1
ATOM 2086 O O . ASP B 1 115 ? -1.836 -18.516 -17.906 1 95.81 115 ASP B O 1
ATOM 2090 N N . ARG B 1 116 ? -2.244 -19.688 -19.688 1 97 116 ARG B N 1
ATOM 2091 C CA . ARG B 1 116 ? -3.076 -18.672 -20.344 1 97 116 ARG B CA 1
ATOM 2092 C C . ARG B 1 116 ? -4.336 -18.406 -19.531 1 97 116 ARG B C 1
ATOM 2094 O O . ARG B 1 116 ? -4.801 -17.266 -19.453 1 97 116 ARG B O 1
ATOM 2101 N N . GLU B 1 117 ? -4.82 -19.422 -19 1 95.94 117 GLU B N 1
ATOM 2102 C CA . GLU B 1 117 ? -6.027 -19.25 -18.203 1 95.94 117 GLU B CA 1
ATOM 2103 C C . GLU B 1 117 ? -5.766 -18.328 -17 1 95.94 117 GLU B C 1
ATOM 2105 O O . GLU B 1 117 ? -6.543 -17.406 -16.734 1 95.94 117 GLU B O 1
ATOM 2110 N N . LEU B 1 118 ? -4.699 -18.578 -16.312 1 96.44 118 LEU 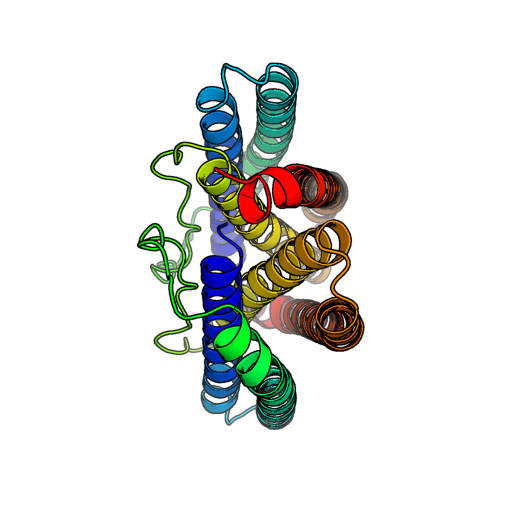B N 1
ATOM 2111 C CA . LEU B 1 118 ? -4.336 -17.75 -15.164 1 96.44 118 LEU B CA 1
ATOM 2112 C C . LEU B 1 118 ? -3.994 -16.328 -15.609 1 96.44 118 LEU B C 1
ATOM 2114 O O . LEU B 1 118 ? -4.352 -15.359 -14.938 1 96.44 118 LEU B O 1
ATOM 2118 N N . LEU B 1 119 ? -3.336 -16.172 -16.734 1 97.5 119 LEU B N 1
ATOM 2119 C CA . LEU B 1 119 ? -2.992 -14.859 -17.25 1 97.5 119 LEU B CA 1
ATOM 2120 C C . LEU B 1 119 ? -4.25 -14.055 -17.578 1 97.5 119 LEU B C 1
ATOM 2122 O O . LEU B 1 119 ? -4.316 -12.859 -17.281 1 97.5 119 LEU B O 1
ATOM 2126 N N . ASP B 1 120 ? -5.219 -14.719 -18.172 1 97.62 120 ASP B N 1
ATOM 2127 C CA . ASP B 1 120 ? -6.484 -14.062 -18.484 1 97.62 120 ASP B CA 1
ATOM 2128 C C . ASP B 1 120 ? -7.168 -13.562 -17.219 1 97.62 120 ASP B C 1
ATOM 2130 O O . ASP B 1 120 ? -7.723 -12.461 -17.188 1 97.62 120 ASP B O 1
ATOM 2134 N N . LEU B 1 121 ? -7.117 -14.359 -16.188 1 97.56 121 LEU B N 1
ATOM 2135 C CA . LEU B 1 121 ? -7.699 -13.977 -14.906 1 97.56 121 LEU B CA 1
ATOM 2136 C C . LEU B 1 121 ? -6.984 -12.758 -14.328 1 97.56 121 LEU B C 1
ATOM 2138 O O . LEU B 1 121 ? -7.629 -11.812 -13.867 1 97.56 121 LEU B O 1
ATOM 2142 N N . VAL B 1 122 ? -5.668 -12.734 -14.352 1 98.06 122 VAL B N 1
ATOM 2143 C CA . VAL B 1 122 ? -4.879 -11.617 -13.836 1 98.06 122 VAL B CA 1
ATOM 2144 C C . VAL B 1 122 ? -5.211 -10.352 -14.617 1 98.06 122 VAL B C 1
ATOM 2146 O O . VAL B 1 122 ? -5.414 -9.289 -14.023 1 98.06 122 VAL B O 1
ATOM 2149 N N . HIS B 1 123 ? -5.359 -10.469 -15.906 1 97.38 123 HIS B N 1
ATOM 2150 C CA . HIS B 1 123 ? -5.602 -9.32 -16.766 1 97.38 123 HIS B CA 1
ATOM 2151 C C . HIS B 1 123 ? -6.988 -8.734 -16.547 1 97.38 123 HIS B C 1
ATOM 2153 O O . HIS B 1 123 ? -7.211 -7.543 -16.75 1 97.38 123 HIS B O 1
ATOM 2159 N N . SER B 1 124 ? -7.859 -9.516 -16.125 1 96.31 124 SER B N 1
ATOM 2160 C CA . SER B 1 124 ? -9.219 -9.047 -15.859 1 96.31 124 SER B CA 1
ATOM 2161 C C . SER B 1 124 ? -9.336 -8.477 -14.445 1 96.31 124 SER B C 1
ATOM 2163 O O . SER B 1 124 ? -10.047 -7.492 -14.234 1 96.31 124 SER B O 1
ATOM 2165 N N . CYS B 1 125 ? -8.609 -9.008 -13.477 1 97.31 125 CYS B N 1
ATOM 2166 C CA . CYS B 1 125 ? -8.836 -8.695 -12.07 1 97.31 125 CYS B CA 1
ATOM 2167 C C . CYS B 1 125 ? -7.891 -7.594 -11.602 1 97.31 125 CYS B C 1
ATOM 2169 O O . CYS B 1 125 ? -8.281 -6.73 -10.812 1 97.31 125 CYS B O 1
ATOM 2171 N N . GLU B 1 126 ? -6.664 -7.555 -12.094 1 96.5 126 GLU B N 1
ATOM 2172 C CA . GLU B 1 126 ? -5.672 -6.59 -11.641 1 96.5 126 GLU B CA 1
ATOM 2173 C C . GLU B 1 126 ? -6.113 -5.16 -11.938 1 96.5 126 GLU B C 1
ATOM 2175 O O . GLU B 1 126 ? -6.055 -4.293 -11.062 1 96.5 126 GLU B O 1
ATOM 2180 N N . PRO B 1 127 ? -6.699 -4.855 -13.156 1 95.62 127 PRO B N 1
ATOM 2181 C CA . PRO B 1 127 ? -7.18 -3.496 -13.406 1 95.62 127 PRO B CA 1
ATOM 2182 C C . PRO B 1 127 ? -8.336 -3.1 -12.492 1 95.62 127 PRO B C 1
ATOM 2184 O O . PRO B 1 127 ? -8.469 -1.925 -12.141 1 95.62 127 PRO B O 1
ATOM 2187 N N . ASP B 1 128 ? -9.117 -4.078 -12.172 1 95.75 128 ASP B N 1
ATOM 2188 C CA . ASP B 1 128 ? -10.211 -3.809 -11.242 1 95.75 128 ASP B CA 1
ATOM 2189 C C . ASP B 1 128 ? -9.68 -3.363 -9.883 1 95.75 128 ASP B C 1
ATOM 2191 O O . ASP B 1 128 ? -10.203 -2.42 -9.281 1 95.75 128 ASP B O 1
ATOM 2195 N N . THR B 1 129 ? -8.633 -4.004 -9.344 1 96.25 129 THR B N 1
ATOM 2196 C CA . THR B 1 129 ? -7.992 -3.619 -8.094 1 96.25 129 THR B CA 1
ATOM 2197 C C . THR B 1 129 ? -7.367 -2.232 -8.211 1 96.25 129 THR B C 1
ATOM 2199 O O . THR B 1 129 ? -7.441 -1.431 -7.277 1 96.25 129 THR B O 1
ATOM 2202 N N . ALA B 1 130 ? -6.828 -1.903 -9.391 1 96 130 ALA B N 1
ATOM 2203 C CA . ALA B 1 130 ? -6.258 -0.581 -9.633 1 96 130 ALA B CA 1
ATOM 2204 C C . ALA B 1 130 ? -7.332 0.5 -9.555 1 96 130 ALA B C 1
ATOM 2206 O O . ALA B 1 130 ? -7.082 1.599 -9.055 1 96 130 ALA B O 1
ATOM 2207 N N . ARG B 1 131 ? -8.5 0.191 -10.031 1 95.94 131 ARG B N 1
ATOM 2208 C CA . ARG B 1 131 ? -9.617 1.127 -9.945 1 95.94 131 ARG B CA 1
ATOM 2209 C C . ARG B 1 131 ? -10.016 1.365 -8.492 1 95.94 131 ARG B C 1
ATOM 2211 O O . ARG B 1 131 ? -10.344 2.492 -8.109 1 95.94 131 ARG B O 1
ATOM 2218 N N . GLN B 1 132 ? -10.008 0.314 -7.746 1 97.19 132 GLN B N 1
ATOM 2219 C CA . GLN B 1 132 ? -10.297 0.454 -6.32 1 97.19 132 GLN B CA 1
ATOM 2220 C C . GLN B 1 132 ? -9.289 1.371 -5.641 1 97.19 132 GLN B C 1
ATOM 2222 O O . GLN B 1 132 ? -9.664 2.227 -4.836 1 97.19 132 GLN B O 1
ATOM 2227 N N . LEU B 1 133 ? -8.023 1.197 -5.953 1 97.5 133 LEU B N 1
ATOM 2228 C CA . LEU B 1 133 ? -6.973 2.039 -5.398 1 97.5 133 LEU B CA 1
ATOM 2229 C C . LEU B 1 133 ? -7.184 3.5 -5.785 1 97.5 133 LEU B C 1
ATOM 2231 O O . LEU B 1 133 ? -6.988 4.398 -4.961 1 97.5 133 LEU B O 1
ATOM 2235 N N . SER B 1 134 ? -7.586 3.721 -7.027 1 97.38 134 SER B N 1
ATOM 2236 C CA . SER B 1 134 ? -7.859 5.078 -7.488 1 97.38 134 SER B CA 1
ATOM 2237 C C . SER B 1 134 ? -8.992 5.715 -6.688 1 97.38 134 SER B C 1
ATOM 2239 O O . SER B 1 134 ? -8.891 6.871 -6.27 1 97.38 134 SER B O 1
ATOM 2241 N N . TRP B 1 135 ? -10.07 4.988 -6.496 1 97.19 135 TRP B N 1
ATOM 2242 C CA . TRP B 1 135 ? -11.18 5.492 -5.695 1 97.19 135 TRP B CA 1
ATOM 2243 C C . TRP B 1 135 ? -10.727 5.82 -4.277 1 97.19 135 TRP B C 1
ATOM 2245 O O . TRP B 1 135 ? -11.062 6.875 -3.74 1 97.19 135 TRP B O 1
ATOM 2255 N N . LEU B 1 136 ? -10.008 4.91 -3.65 1 96.88 136 LEU B N 1
ATOM 2256 C CA . LEU B 1 136 ? -9.539 5.102 -2.279 1 96.88 136 LEU B CA 1
ATOM 2257 C C . LEU B 1 136 ? -8.68 6.355 -2.168 1 96.88 136 LEU B C 1
ATOM 2259 O O . LEU B 1 136 ? -8.82 7.129 -1.221 1 96.88 136 LEU B O 1
ATOM 2263 N N . ARG B 1 137 ? -7.77 6.535 -3.141 1 97.12 137 ARG B N 1
ATOM 2264 C CA . ARG B 1 137 ? -6.938 7.73 -3.143 1 97.12 137 ARG B CA 1
ATOM 2265 C C . ARG B 1 137 ? -7.789 8.992 -3.234 1 97.12 137 ARG B C 1
ATOM 2267 O O . ARG B 1 137 ? -7.547 9.969 -2.514 1 97.12 137 ARG B O 1
ATOM 2274 N N . THR B 1 138 ? -8.773 8.977 -4.078 1 96.69 138 THR B N 1
ATOM 2275 C CA . THR B 1 138 ? -9.68 10.109 -4.242 1 96.69 138 THR B CA 1
ATOM 2276 C C . THR B 1 138 ? -10.438 10.391 -2.949 1 96.69 138 THR B C 1
ATOM 2278 O O . THR B 1 138 ? -10.547 11.539 -2.523 1 96.69 138 THR B O 1
ATOM 2281 N N . ARG B 1 139 ? -10.898 9.344 -2.338 1 95 139 ARG B N 1
ATOM 2282 C CA . ARG B 1 139 ? -11.672 9.516 -1.112 1 95 139 ARG B CA 1
ATOM 2283 C C . ARG B 1 139 ? -10.789 10.031 0.023 1 95 139 ARG B C 1
ATOM 2285 O O . ARG B 1 139 ? -11.242 10.812 0.863 1 95 139 ARG B O 1
ATOM 2292 N N . ILE B 1 140 ? -9.586 9.578 0.118 1 96.19 140 ILE B N 1
ATOM 2293 C CA . ILE B 1 140 ? -8.633 10.039 1.12 1 96.19 140 ILE B CA 1
ATOM 2294 C C . ILE B 1 140 ? -8.375 11.539 0.943 1 96.19 140 ILE B C 1
ATOM 2296 O O . ILE B 1 140 ? -8.398 12.297 1.916 1 96.19 140 ILE B O 1
ATOM 2300 N N . LYS B 1 141 ? -8.227 11.945 -0.306 1 96.5 141 LYS B N 1
ATOM 2301 C CA . LYS B 1 141 ? -8.031 13.359 -0.593 1 96.5 141 LYS B CA 1
ATOM 2302 C C . LYS B 1 141 ? -9.219 14.188 -0.11 1 96.5 141 LYS B C 1
ATOM 2304 O O . LYS B 1 141 ? -9.047 15.273 0.444 1 96.5 141 LYS B O 1
ATOM 2309 N N . GLN B 1 142 ? -10.383 13.695 -0.266 1 94.06 142 GLN B N 1
ATOM 2310 C CA . GLN B 1 142 ? -11.602 14.398 0.112 1 94.06 142 GLN B CA 1
ATOM 2311 C C . GLN B 1 142 ? -11.75 14.469 1.629 1 94.06 142 GLN B C 1
ATOM 2313 O O . GLN B 1 142 ? -12.25 15.469 2.162 1 94.06 142 GLN B O 1
ATOM 2318 N N . ALA B 1 143 ? -11.328 13.438 2.301 1 92.62 143 ALA B N 1
ATOM 2319 C CA . ALA B 1 143 ? -11.539 13.336 3.742 1 92.62 143 ALA B CA 1
ATOM 2320 C C . ALA B 1 143 ? -10.469 14.094 4.516 1 92.62 143 ALA B C 1
ATOM 2322 O O . ALA B 1 143 ? -10.68 14.484 5.664 1 92.62 143 ALA B O 1
ATOM 2323 N N . ALA B 1 144 ? -9.367 14.352 3.93 1 95.12 144 ALA B N 1
ATOM 2324 C CA . ALA B 1 144 ? -8.172 14.82 4.625 1 95.12 144 ALA B CA 1
ATOM 2325 C C . ALA B 1 144 ? -8.406 16.203 5.227 1 95.12 144 ALA B C 1
ATOM 2327 O O . ALA B 1 144 ? -8.172 16.422 6.418 1 95.12 144 ALA B O 1
ATOM 2328 N N . PRO B 1 145 ? -8.922 17.203 4.441 1 92.69 145 PRO B N 1
ATOM 2329 C CA . PRO B 1 145 ? -9.078 18.547 5.012 1 92.69 145 PRO B CA 1
ATOM 2330 C C . PRO B 1 145 ? -10.031 18.578 6.207 1 92.69 145 PRO B C 1
ATOM 2332 O O . PRO B 1 145 ? -9.742 19.219 7.219 1 92.69 145 PRO B O 1
ATOM 2335 N N . GLN B 1 146 ? -11.078 17.828 6.117 1 88.12 146 GLN B N 1
ATOM 2336 C CA . GLN B 1 146 ? -12.055 17.781 7.203 1 88.12 146 GLN B CA 1
ATOM 2337 C C . GLN B 1 146 ? -11.445 17.156 8.461 1 88.12 146 GLN B C 1
ATOM 2339 O O . GLN B 1 146 ? -11.781 17.562 9.578 1 88.12 146 GLN B O 1
ATOM 2344 N N . ALA B 1 147 ? -10.602 16.266 8.32 1 89.56 147 ALA B N 1
ATOM 2345 C CA . ALA B 1 147 ? -10.016 15.547 9.445 1 89.56 147 ALA B CA 1
ATOM 2346 C C . ALA B 1 147 ? -8.883 16.344 10.078 1 89.56 147 ALA B C 1
ATOM 2348 O O . ALA B 1 147 ? -8.711 16.312 11.305 1 89.56 147 ALA B O 1
ATOM 2349 N N . LEU B 1 148 ? -8.195 17.062 9.281 1 91.19 148 LEU B N 1
ATOM 2350 C CA . LEU B 1 148 ? -6.93 17.562 9.797 1 91.19 148 LEU B CA 1
ATOM 2351 C C . LEU B 1 148 ? -7.043 19.047 10.125 1 91.19 148 LEU B C 1
ATOM 2353 O O . LEU B 1 148 ? -6.281 19.562 10.953 1 91.19 148 LEU B O 1
ATOM 2357 N N . ILE B 1 149 ? -7.816 19.797 9.453 1 88.62 149 ILE B N 1
ATOM 2358 C CA . ILE B 1 149 ? -7.84 21.25 9.609 1 88.62 149 ILE B CA 1
ATOM 2359 C C . ILE B 1 149 ? -9.109 21.672 10.352 1 88.62 149 ILE B C 1
ATOM 2361 O O . ILE B 1 149 ? -9.164 22.75 10.938 1 88.62 149 ILE B O 1
ATOM 2365 N N . ALA B 1 150 ? -10.203 20.891 10.125 1 69.25 150 ALA B N 1
ATOM 2366 C CA . ALA B 1 150 ? -11.461 21.375 10.68 1 69.25 150 ALA B CA 1
ATOM 2367 C C . ALA B 1 150 ? -11.336 21.609 12.188 1 69.25 150 ALA B C 1
ATOM 2369 O O . ALA B 1 150 ? -10.672 20.859 12.891 1 69.25 150 ALA B O 1
ATOM 2370 N N . ALA B 1 151 ? -11.258 22.906 12.516 1 57.75 151 ALA B N 1
ATOM 2371 C CA . ALA B 1 151 ? -11.312 23.5 13.844 1 57.75 151 ALA B CA 1
ATOM 2372 C C . ALA B 1 151 ? -12.227 22.703 14.773 1 57.75 151 ALA B C 1
ATOM 2374 O O . ALA B 1 151 ? -13.344 22.359 14.398 1 57.75 151 ALA B O 1
ATOM 2375 N N . SER B 1 152 ? -11.695 21.578 15.383 1 42.41 152 SER B N 1
ATOM 2376 C CA . SER B 1 152 ? -12.633 21.266 16.453 1 42.41 152 SER B CA 1
ATOM 2377 C C . SER B 1 152 ? -13.016 22.5 17.25 1 42.41 152 SER B C 1
ATOM 2379 O O . SER B 1 152 ? -12.227 23.453 17.359 1 42.41 152 SER B O 1
#